Protein AF-A0AAJ2JZL4-F1 (afdb_monomer)

Sequence (204 aa):
MSIEAFQRLVSNATSVFVGTNIDQAALNAANGTGTNADKVARTLAPVAWPLLEKYDNDNSLQAYSPFGGVPNPEYVWKLPVSEGQTSAFAAASTPFLIPAGASVSFNLFLNAFADNAMEARIELFEDTGGAGTGPFAKSAVQPAGLDDFFLIAGDPNMPALGLLETQPYNWQDISTPTSPVRVGEFNGGNVNQPYGLVINSFVG

Solvent-accessible surface area (backbone atoms only — not comparable to full-atom values): 12638 Å² total; per-residue (Å²): 135,85,84,74,90,84,83,84,86,60,50,36,52,81,62,22,11,42,26,98,39,62,69,50,1,40,50,18,21,60,57,78,40,86,48,55,24,37,73,48,83,78,57,64,69,97,57,67,63,89,60,71,34,60,50,92,81,50,60,40,81,43,92,91,32,72,55,20,78,58,75,65,50,46,53,64,44,68,80,81,84,60,90,93,56,68,54,13,36,9,34,44,51,77,66,47,90,42,59,81,94,49,70,70,72,70,81,86,86,88,85,85,87,67,97,45,22,27,43,24,33,38,41,49,27,23,47,77,54,76,71,83,76,40,59,44,42,75,42,92,59,63,57,93,76,36,58,84,42,67,51,67,51,67,76,66,81,50,83,90,75,56,86,88,74,67,85,78,56,92,75,44,57,51,78,82,69,93,63,78,94,66,88,64,87,59,68,72,87,61,66,82,45,55,29,34,49,30,48,35,42,35,42,78

Nearest PDB structures (foldseek):
  5oyi-assembly1_2  TM=2.828E-01  e=2.786E+00  Foot-and-mouth disease virus (strain A10-61)
  3hu6-assembly1_A  TM=2.955E-01  e=2.633E+00  Homo sapiens
  3p5c-assembly1_A  TM=2.455E-01  e=4.138E+00  Homo sapiens

Organism: NCBI:txid3077233

Foldseek 3Di:
DADADADDDAADQQFKAWDPDQQRSQLCQLQVHHGGWDFDDQDCPPHRFAFAAAPPPLLDCDRQNVCNVPGGHTDTHHPPDDPPDKIKMKGKGQWDKDAFPGFDWDFDDDDDDDLFKKWKFKFWWFAPPPPSNHPIDTDPFTFPRGPVDIPIDDHGDPPVPDDDDDPPRPNHHDDPGSDHPDTDGGDNPTDGIIIIMMMMMMGD

Structure (mmCIF, N/CA/C/O backbone):
data_AF-A0AAJ2JZL4-F1
#
_entry.id   AF-A0AAJ2JZL4-F1
#
loop_
_atom_site.group_PDB
_atom_site.id
_atom_site.type_symbol
_atom_site.label_atom_id
_atom_site.label_alt_id
_atom_site.label_comp_id
_atom_site.label_asym_id
_atom_site.label_entity_id
_atom_site.label_seq_id
_atom_site.pdbx_PDB_ins_code
_atom_site.Cartn_x
_atom_site.Cartn_y
_atom_site.Cartn_z
_atom_site.occupancy
_atom_site.B_iso_or_equiv
_atom_site.auth_seq_id
_atom_site.auth_comp_id
_atom_site.auth_asym_id
_atom_site.auth_atom_id
_atom_site.pdbx_PDB_model_num
ATOM 1 N N . MET A 1 1 ? -25.214 -9.882 5.278 1.00 55.59 1 MET A N 1
ATOM 2 C CA . MET A 1 1 ? -23.963 -9.121 5.443 1.00 55.59 1 MET A CA 1
ATOM 3 C C . MET A 1 1 ? -23.653 -8.506 4.087 1.00 55.59 1 MET A C 1
ATOM 5 O O . MET A 1 1 ? -23.490 -9.266 3.141 1.00 55.59 1 MET A 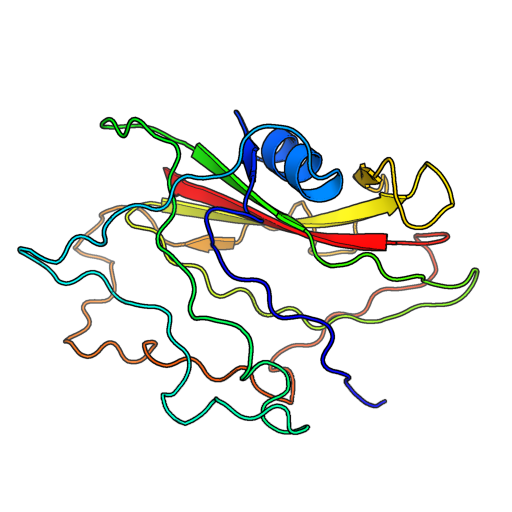O 1
ATOM 9 N N . SER A 1 2 ? -23.740 -7.181 3.949 1.00 62.94 2 SER A N 1
ATOM 10 C CA . SER A 1 2 ? -23.343 -6.476 2.723 1.00 62.94 2 SER A CA 1
ATOM 11 C C . SER A 1 2 ? -21.836 -6.247 2.754 1.00 62.94 2 SER A C 1
ATOM 13 O O . SER A 1 2 ? -21.282 -5.941 3.806 1.00 62.94 2 SER A O 1
ATOM 15 N N . ILE A 1 3 ? -21.175 -6.442 1.617 1.00 68.88 3 ILE A N 1
ATOM 16 C CA . ILE A 1 3 ? -19.770 -6.081 1.440 1.00 68.88 3 ILE A CA 1
ATOM 17 C C . ILE A 1 3 ? -19.761 -4.701 0.812 1.00 68.88 3 ILE A C 1
ATOM 19 O O . ILE A 1 3 ? -20.378 -4.493 -0.231 1.00 68.88 3 ILE A O 1
ATOM 23 N N . GLU A 1 4 ? -19.087 -3.769 1.468 1.00 78.31 4 GLU A N 1
ATOM 24 C CA . GLU A 1 4 ? -18.983 -2.391 1.014 1.00 78.31 4 GLU A CA 1
ATOM 25 C C . GLU A 1 4 ? -17.565 -2.128 0.523 1.00 78.31 4 GLU A C 1
ATOM 27 O O . GLU A 1 4 ? -16.579 -2.531 1.144 1.00 78.31 4 GLU A O 1
ATOM 32 N N . ALA A 1 5 ? -17.469 -1.479 -0.633 1.00 81.50 5 ALA A N 1
ATOM 33 C CA . ALA A 1 5 ? -16.194 -1.070 -1.186 1.00 81.50 5 ALA A CA 1
ATOM 34 C C . ALA A 1 5 ? -15.599 0.031 -0.301 1.00 81.50 5 ALA A C 1
ATOM 36 O O . ALA A 1 5 ? -16.213 1.079 -0.120 1.00 81.50 5 ALA A O 1
ATOM 37 N N . PHE A 1 6 ? -14.412 -0.219 0.250 1.00 85.06 6 PHE A N 1
ATOM 38 C CA . PHE A 1 6 ? -13.752 0.720 1.154 1.00 85.06 6 PHE A CA 1
ATOM 39 C C . PHE A 1 6 ? -12.775 1.634 0.411 1.00 85.06 6 PHE A C 1
ATOM 41 O O . PHE A 1 6 ? -12.980 2.841 0.328 1.00 85.06 6 PHE A O 1
ATOM 48 N N . GLN A 1 7 ? -11.719 1.059 -0.165 1.00 88.81 7 GLN A N 1
ATOM 49 C CA . GLN A 1 7 ? -10.682 1.821 -0.851 1.00 88.81 7 GLN A CA 1
ATOM 50 C C . GLN A 1 7 ? -9.921 0.944 -1.849 1.00 88.81 7 GLN A C 1
ATOM 52 O O . GLN A 1 7 ? -9.722 -0.248 -1.615 1.00 88.81 7 GLN A O 1
ATOM 57 N N . ARG A 1 8 ? -9.436 1.562 -2.930 1.00 86.31 8 ARG A N 1
ATOM 58 C CA . ARG A 1 8 ? -8.394 1.011 -3.801 1.00 86.31 8 ARG A CA 1
ATOM 59 C C . ARG A 1 8 ? -7.121 1.829 -3.622 1.00 86.31 8 ARG A C 1
ATOM 61 O O . ARG A 1 8 ? -7.111 3.025 -3.901 1.00 86.31 8 ARG A O 1
ATOM 68 N N . LEU A 1 9 ? -6.063 1.167 -3.169 1.00 89.50 9 LEU A N 1
ATOM 69 C CA . LEU A 1 9 ? -4.714 1.724 -3.110 1.00 89.50 9 LEU A CA 1
ATOM 70 C C . LEU A 1 9 ? -3.963 1.359 -4.391 1.00 89.50 9 LEU A C 1
ATOM 72 O O . LEU A 1 9 ? -4.120 0.255 -4.912 1.00 89.50 9 LEU A O 1
ATOM 76 N N . VAL A 1 10 ? -3.160 2.290 -4.900 1.00 89.69 10 VAL A N 1
ATOM 77 C CA . VAL A 1 10 ? -2.313 2.081 -6.081 1.00 89.69 10 VAL A CA 1
ATOM 78 C C . VAL A 1 10 ? -0.926 2.645 -5.826 1.00 89.69 10 VAL A C 1
ATOM 80 O O . VAL A 1 10 ? -0.787 3.649 -5.123 1.00 89.69 10 VAL A O 1
ATOM 83 N N . SER A 1 11 ? 0.099 2.023 -6.406 1.00 89.94 11 SER A N 1
ATOM 84 C CA . SER A 1 11 ? 1.454 2.563 -6.351 1.00 89.94 11 SER A CA 1
ATOM 85 C C . SER A 1 11 ? 1.522 3.902 -7.082 1.00 89.94 11 SER A C 1
ATOM 87 O O . SER A 1 11 ? 0.993 4.038 -8.183 1.00 89.94 11 SER A O 1
ATOM 89 N N . ASN A 1 12 ? 2.126 4.909 -6.454 1.00 93.69 12 ASN A N 1
ATOM 90 C CA . ASN A 1 12 ? 2.339 6.232 -7.038 1.00 93.69 12 ASN A CA 1
ATOM 91 C C . ASN A 1 12 ? 3.361 7.033 -6.220 1.00 93.69 12 ASN A C 1
ATOM 93 O O . ASN A 1 12 ? 3.635 6.705 -5.064 1.00 93.69 12 ASN A O 1
ATOM 97 N N . ALA A 1 13 ? 3.867 8.120 -6.798 1.00 94.94 13 ALA A N 1
ATOM 98 C CA . ALA A 1 13 ? 4.895 8.957 -6.174 1.00 94.94 13 ALA A CA 1
ATOM 99 C C . ALA A 1 13 ? 4.408 9.883 -5.033 1.00 94.94 13 ALA A C 1
ATOM 101 O O . ALA A 1 13 ? 5.172 10.704 -4.534 1.00 94.94 13 ALA A O 1
ATOM 102 N N . THR A 1 14 ? 3.136 9.805 -4.627 1.00 93.62 14 THR A N 1
ATOM 103 C CA . THR A 1 14 ? 2.532 10.721 -3.635 1.00 93.62 14 THR A CA 1
ATOM 104 C C . THR A 1 14 ? 2.031 10.034 -2.369 1.00 93.62 14 THR A C 1
ATOM 106 O O . THR A 1 14 ? 1.993 10.657 -1.312 1.00 93.62 14 THR A O 1
ATOM 109 N N . SER A 1 15 ? 1.646 8.760 -2.452 1.00 93.00 15 SER A N 1
ATOM 110 C CA . SER A 1 15 ? 1.076 8.008 -1.329 1.00 93.00 15 SER A CA 1
ATOM 111 C C . SER A 1 15 ? 1.833 6.723 -1.005 1.00 93.00 15 SER A C 1
ATOM 113 O O . SER A 1 15 ? 1.472 6.041 -0.049 1.00 93.00 15 SER A O 1
ATOM 115 N N . VAL A 1 16 ? 2.853 6.372 -1.795 1.00 95.12 16 VAL A N 1
ATOM 116 C CA . VAL A 1 16 ? 3.790 5.297 -1.453 1.00 95.12 16 VAL A CA 1
ATOM 117 C C . VAL A 1 16 ? 4.999 5.911 -0.778 1.00 95.12 16 VAL A C 1
ATOM 119 O O . VAL A 1 16 ? 5.589 6.858 -1.301 1.00 95.12 16 VAL A O 1
ATOM 122 N N . PHE A 1 17 ? 5.367 5.358 0.368 1.00 96.75 17 PHE A N 1
ATOM 123 C CA . PHE A 1 17 ? 6.509 5.787 1.160 1.00 96.75 17 PHE A CA 1
ATOM 124 C C . PHE A 1 17 ? 7.616 4.746 1.105 1.00 96.75 17 PHE A C 1
ATOM 126 O O . PHE A 1 17 ? 7.348 3.544 1.093 1.00 96.75 17 PHE A O 1
ATOM 133 N N . VAL A 1 18 ? 8.862 5.221 1.081 1.00 94.88 18 VAL A N 1
ATOM 134 C CA . VAL A 1 18 ? 10.046 4.361 1.115 1.00 94.88 18 VAL A CA 1
ATOM 135 C C . VAL A 1 18 ? 10.578 4.213 2.537 1.00 94.88 18 VAL A C 1
ATOM 137 O O . VAL A 1 18 ? 10.473 5.125 3.362 1.00 94.88 18 VAL A O 1
ATOM 140 N N . GLY A 1 19 ? 11.199 3.071 2.815 1.00 92.44 19 GLY A N 1
ATOM 141 C CA . GLY A 1 19 ? 11.891 2.784 4.069 1.00 92.44 19 GLY A CA 1
ATOM 142 C C . GLY A 1 19 ? 13.247 2.123 3.840 1.00 92.44 19 GLY A C 1
ATOM 143 O O . GLY A 1 19 ? 13.554 1.637 2.753 1.00 92.44 19 GLY A O 1
ATOM 144 N N . THR A 1 20 ? 14.084 2.109 4.877 1.00 90.38 20 THR A N 1
ATOM 145 C CA . THR A 1 20 ? 15.309 1.286 4.905 1.00 90.38 20 THR A CA 1
ATOM 146 C C . THR A 1 20 ? 14.998 -0.198 5.097 1.00 90.38 20 THR A C 1
ATOM 148 O O . THR A 1 20 ? 15.821 -1.045 4.771 1.00 90.38 20 THR A O 1
ATOM 151 N N . ASN A 1 21 ? 13.817 -0.501 5.631 1.00 90.00 21 ASN A N 1
ATOM 152 C CA . ASN A 1 21 ? 13.240 -1.826 5.776 1.00 90.00 21 ASN A CA 1
ATOM 153 C C . ASN A 1 21 ? 11.705 -1.712 5.742 1.00 90.00 21 ASN A C 1
ATOM 155 O O . ASN A 1 21 ? 11.151 -0.606 5.691 1.00 90.00 21 ASN A O 1
ATOM 159 N N . ILE A 1 22 ? 11.037 -2.862 5.768 1.00 86.50 22 ILE A N 1
ATOM 160 C CA . ILE A 1 22 ? 9.580 -2.961 5.683 1.00 86.50 22 ILE A CA 1
ATOM 161 C C . ILE A 1 22 ? 8.866 -2.269 6.852 1.00 86.50 22 ILE A C 1
ATOM 163 O O . ILE A 1 22 ? 7.892 -1.558 6.625 1.00 86.50 22 ILE A O 1
ATOM 167 N N . ASP A 1 23 ? 9.404 -2.362 8.074 1.00 91.81 23 ASP A N 1
ATOM 168 C CA . ASP A 1 23 ? 8.817 -1.727 9.262 1.00 91.81 23 ASP A CA 1
ATOM 169 C C . ASP A 1 23 ? 8.848 -0.195 9.163 1.00 91.81 23 ASP A C 1
ATOM 171 O O . ASP A 1 23 ? 7.871 0.486 9.476 1.00 91.81 23 ASP A O 1
ATOM 175 N N . GLN A 1 24 ? 9.966 0.364 8.693 1.00 94.44 24 GLN A N 1
ATOM 176 C CA . GLN A 1 24 ? 10.118 1.805 8.530 1.00 94.44 24 GLN A CA 1
ATOM 177 C C . GLN A 1 24 ? 9.236 2.330 7.398 1.00 94.44 24 GLN A C 1
ATOM 179 O O . GLN A 1 24 ? 8.645 3.397 7.547 1.00 94.44 24 GLN A O 1
ATOM 184 N N . ALA A 1 25 ? 9.134 1.601 6.281 1.00 94.88 25 ALA A N 1
ATOM 185 C CA . ALA A 1 25 ? 8.230 1.968 5.195 1.00 94.88 25 ALA A CA 1
ATOM 186 C C . ALA A 1 25 ? 6.775 1.988 5.694 1.00 94.88 25 ALA A C 1
ATOM 188 O O . ALA A 1 25 ? 6.072 2.974 5.478 1.00 94.88 25 ALA A O 1
ATOM 189 N N . ALA A 1 26 ? 6.359 0.958 6.437 1.00 94.62 26 ALA A N 1
ATOM 190 C CA . ALA A 1 26 ? 5.024 0.851 7.017 1.00 94.62 26 ALA A CA 1
ATOM 191 C C . ALA A 1 26 ? 4.702 2.015 7.971 1.00 94.62 26 ALA A C 1
ATOM 193 O O . ALA A 1 26 ? 3.660 2.655 7.838 1.00 94.62 26 ALA A O 1
ATOM 194 N N . LEU A 1 27 ? 5.618 2.343 8.891 1.00 95.44 27 LEU A N 1
ATOM 195 C CA . LEU A 1 27 ? 5.469 3.477 9.813 1.00 95.44 27 LEU A CA 1
ATOM 196 C C . LEU A 1 27 ? 5.402 4.825 9.087 1.00 95.44 27 LEU A C 1
ATOM 198 O O . LEU A 1 27 ? 4.583 5.672 9.457 1.00 95.44 27 LEU A O 1
ATOM 202 N N . ASN A 1 28 ? 6.240 5.006 8.061 1.00 96.12 28 ASN A N 1
ATOM 203 C CA . ASN A 1 28 ? 6.235 6.186 7.199 1.00 96.12 28 ASN A CA 1
ATOM 204 C C . ASN A 1 28 ? 4.875 6.343 6.509 1.00 96.12 28 ASN A C 1
ATOM 206 O O . ASN A 1 28 ? 4.264 7.407 6.584 1.00 96.12 28 ASN A O 1
ATOM 210 N N . ALA A 1 29 ? 4.357 5.266 5.914 1.00 96.19 29 ALA A N 1
ATOM 211 C CA . ALA A 1 29 ? 3.059 5.271 5.251 1.00 96.19 29 ALA A CA 1
ATOM 212 C C . ALA A 1 29 ? 1.900 5.532 6.216 1.00 96.19 29 ALA A C 1
ATOM 214 O O . ALA A 1 29 ? 1.050 6.370 5.925 1.00 96.19 29 ALA A O 1
ATOM 215 N N . ALA A 1 30 ? 1.882 4.867 7.375 1.00 95.31 30 ALA A N 1
ATOM 216 C CA . ALA A 1 30 ? 0.826 5.026 8.371 1.00 95.31 30 ALA A CA 1
ATOM 217 C C . ALA A 1 30 ? 0.726 6.467 8.893 1.00 95.31 30 ALA A C 1
ATOM 219 O O . ALA A 1 30 ? -0.367 6.947 9.172 1.00 95.31 30 ALA A O 1
ATOM 220 N N . ASN A 1 31 ? 1.855 7.171 9.002 1.00 94.50 31 ASN A N 1
ATOM 221 C CA . ASN A 1 31 ? 1.907 8.523 9.563 1.00 94.50 31 ASN A CA 1
ATOM 222 C C . ASN A 1 31 ? 2.062 9.633 8.515 1.00 94.50 31 ASN A C 1
ATOM 224 O O . ASN A 1 31 ? 2.119 10.806 8.882 1.00 94.50 31 ASN A O 1
ATOM 228 N N . GLY A 1 32 ? 2.160 9.290 7.229 1.00 94.06 32 GLY A N 1
ATOM 229 C CA . GLY A 1 32 ? 2.452 10.255 6.170 1.00 94.06 32 GLY A CA 1
ATOM 230 C C . GLY A 1 32 ? 3.799 10.964 6.358 1.00 94.06 32 GLY A C 1
ATOM 231 O O . GLY A 1 32 ? 3.916 12.156 6.077 1.00 94.06 32 GLY A O 1
ATOM 232 N N . THR A 1 33 ? 4.801 10.261 6.887 1.00 94.25 33 THR A N 1
ATOM 233 C CA . THR A 1 33 ? 6.132 10.802 7.192 1.00 94.25 33 THR A CA 1
ATOM 234 C C . THR A 1 33 ? 7.207 10.178 6.307 1.00 94.25 33 THR A C 1
ATOM 236 O O . THR A 1 33 ? 7.015 9.133 5.699 1.00 94.25 33 THR A O 1
ATOM 239 N N . GLY A 1 34 ? 8.376 10.814 6.232 1.00 92.56 34 GLY A N 1
ATOM 240 C CA . GLY A 1 34 ? 9.494 10.315 5.431 1.00 92.56 34 GLY A CA 1
ATOM 241 C C . GLY A 1 34 ? 9.420 10.739 3.965 1.00 92.56 34 GLY A C 1
ATOM 242 O O . GLY A 1 34 ? 8.875 11.791 3.634 1.00 92.56 34 GLY A O 1
ATOM 243 N N . THR A 1 35 ? 10.049 9.950 3.096 1.00 95.31 35 THR A N 1
ATOM 244 C CA . THR A 1 35 ? 10.171 10.246 1.663 1.00 95.31 35 THR A CA 1
ATOM 245 C C . THR A 1 35 ? 9.225 9.354 0.872 1.00 95.31 35 THR A C 1
ATOM 247 O O . THR A 1 35 ? 9.085 8.165 1.168 1.00 95.31 35 THR A O 1
ATOM 250 N N . ASN A 1 36 ? 8.580 9.927 -0.138 1.00 97.00 36 ASN A N 1
ATOM 251 C CA . ASN A 1 36 ? 7.787 9.159 -1.082 1.00 97.00 36 ASN A CA 1
ATOM 252 C C . ASN A 1 36 ? 8.670 8.394 -2.071 1.00 97.00 36 ASN A C 1
ATOM 254 O O . ASN A 1 36 ? 9.841 8.718 -2.261 1.00 97.00 36 ASN A O 1
ATOM 258 N N . ALA A 1 37 ? 8.103 7.371 -2.699 1.00 94.94 37 ALA A N 1
ATOM 259 C CA . ALA A 1 37 ? 8.744 6.734 -3.836 1.00 94.94 37 ALA A CA 1
ATOM 260 C C . ALA A 1 37 ? 8.780 7.682 -5.046 1.00 94.94 37 ALA A C 1
ATOM 262 O O . ALA A 1 37 ? 7.934 8.561 -5.198 1.00 94.94 37 ALA A O 1
ATOM 263 N N . ASP A 1 38 ? 9.738 7.465 -5.934 1.00 94.19 38 ASP A N 1
ATOM 264 C CA . ASP A 1 38 ? 9.851 8.173 -7.196 1.00 94.19 38 ASP A CA 1
ATOM 265 C C . ASP A 1 38 ? 9.133 7.399 -8.297 1.00 94.19 38 ASP A C 1
ATOM 267 O O . ASP A 1 38 ? 9.245 6.175 -8.397 1.00 94.19 38 ASP A O 1
ATOM 271 N N . LYS A 1 39 ? 8.447 8.117 -9.186 1.00 92.12 39 LYS A N 1
ATOM 272 C CA . LYS A 1 39 ? 7.933 7.526 -10.421 1.00 92.12 39 LYS A CA 1
ATOM 273 C C . LYS A 1 39 ? 9.098 7.179 -11.343 1.00 92.12 39 LYS A C 1
ATOM 275 O O . LYS A 1 39 ? 9.899 8.049 -11.685 1.00 92.12 39 LYS A O 1
ATOM 280 N N . VAL A 1 40 ? 9.142 5.938 -11.812 1.00 86.12 40 VAL A N 1
ATOM 281 C CA . VAL A 1 40 ? 10.146 5.469 -12.774 1.00 86.12 40 VAL A CA 1
ATOM 282 C C . VAL A 1 40 ? 9.509 5.080 -14.101 1.00 86.12 40 VAL A C 1
ATOM 284 O O . VAL A 1 40 ? 8.327 4.741 -14.188 1.00 86.12 40 VAL A O 1
ATOM 287 N N . ALA A 1 41 ? 10.296 5.171 -15.171 1.00 81.81 41 ALA A N 1
ATOM 288 C CA . ALA A 1 41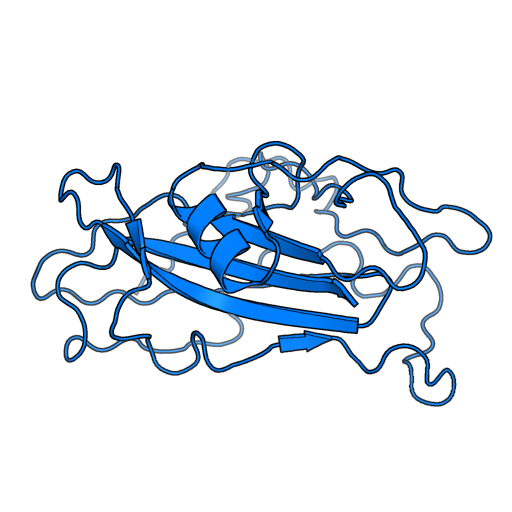 ? 9.857 4.726 -16.482 1.00 81.81 41 ALA A CA 1
ATOM 289 C C . ALA A 1 41 ? 9.805 3.195 -16.521 1.00 81.81 41 ALA A C 1
ATOM 291 O O . ALA A 1 41 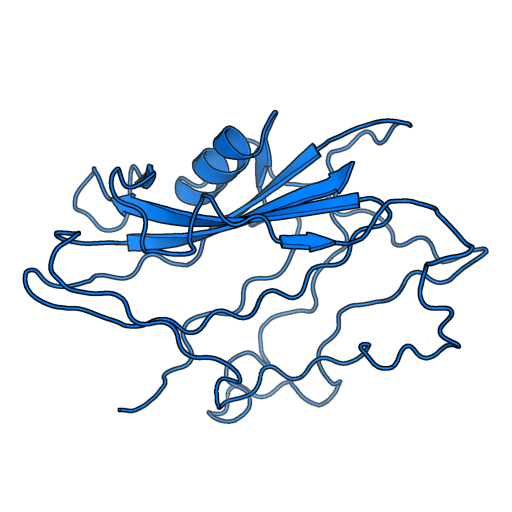? 10.740 2.517 -16.100 1.00 81.81 41 ALA A O 1
ATOM 292 N N . ARG A 1 42 ? 8.724 2.658 -17.086 1.00 74.94 42 ARG A N 1
ATOM 293 C CA . ARG A 1 42 ? 8.625 1.238 -17.420 1.00 74.94 42 ARG A CA 1
ATOM 294 C C . ARG A 1 42 ? 9.662 0.888 -18.486 1.00 74.94 42 ARG A C 1
ATOM 296 O O . ARG A 1 42 ? 9.766 1.576 -19.503 1.00 74.94 42 ARG A O 1
ATOM 303 N N . THR A 1 43 ? 10.355 -0.228 -18.304 1.00 67.12 43 THR A N 1
ATOM 304 C CA . THR A 1 43 ? 11.235 -0.783 -19.335 1.00 67.12 43 THR A CA 1
ATOM 305 C C . THR A 1 43 ? 10.391 -1.389 -20.460 1.00 67.12 43 THR A C 1
ATOM 307 O O . THR A 1 43 ? 9.595 -2.302 -20.236 1.00 67.12 43 THR A O 1
ATOM 310 N N . LEU A 1 44 ? 10.539 -0.856 -21.676 1.00 64.62 44 LEU A N 1
ATOM 311 C CA . LEU A 1 44 ? 9.781 -1.285 -22.862 1.00 64.62 44 LEU A CA 1
ATOM 312 C C . LEU A 1 44 ? 10.598 -2.155 -23.834 1.00 64.62 44 LEU A C 1
ATOM 314 O O . LEU A 1 44 ? 10.025 -2.724 -24.759 1.00 64.62 44 LEU A O 1
ATOM 318 N N . ALA A 1 45 ? 11.918 -2.263 -23.647 1.00 51.25 45 ALA A N 1
ATOM 319 C CA . ALA A 1 45 ? 12.813 -3.010 -24.528 1.00 51.25 45 ALA A CA 1
ATOM 320 C C . ALA A 1 45 ? 13.911 -3.739 -23.728 1.00 51.25 45 ALA A C 1
ATOM 322 O O . ALA A 1 45 ? 14.410 -3.173 -22.756 1.00 51.25 45 ALA A O 1
ATOM 323 N N . PRO A 1 46 ? 14.322 -4.960 -24.127 1.00 56.53 46 PRO A N 1
ATOM 324 C CA . PRO A 1 46 ? 13.801 -5.755 -25.249 1.00 56.53 46 PRO A CA 1
ATOM 325 C C . PRO A 1 46 ? 12.469 -6.465 -24.943 1.00 56.53 46 PRO A C 1
ATOM 327 O O . PRO A 1 46 ? 11.844 -6.991 -25.858 1.00 56.53 46 PRO A O 1
ATOM 330 N N . VAL A 1 47 ? 12.027 -6.469 -23.680 1.00 57.50 47 VAL A N 1
ATOM 331 C CA . VAL A 1 47 ? 10.756 -7.059 -23.242 1.00 57.50 47 VAL A CA 1
ATOM 332 C C . VAL A 1 47 ? 9.881 -5.961 -22.652 1.00 57.50 47 VAL A C 1
ATOM 334 O O . VAL A 1 47 ? 10.317 -5.207 -21.782 1.00 57.50 47 VAL A O 1
ATOM 337 N N . ALA A 1 48 ? 8.642 -5.872 -23.131 1.00 62.31 48 ALA A N 1
ATOM 338 C CA . ALA A 1 48 ? 7.633 -5.011 -22.539 1.00 62.31 48 ALA A CA 1
ATOM 339 C C . ALA A 1 48 ? 7.171 -5.631 -21.214 1.00 62.31 48 ALA A C 1
ATOM 341 O O . ALA A 1 48 ? 6.399 -6.588 -21.210 1.00 62.31 48 ALA A O 1
ATOM 342 N N . TRP A 1 49 ? 7.650 -5.086 -20.095 1.00 61.41 49 TRP A N 1
ATOM 343 C CA . TRP A 1 49 ? 7.281 -5.562 -18.760 1.00 61.41 49 TRP A CA 1
ATOM 344 C C . TRP A 1 49 ? 5.767 -5.484 -18.551 1.00 61.41 49 TRP A C 1
ATOM 346 O O . TRP A 1 49 ? 5.189 -4.483 -18.946 1.00 61.41 49 TRP A O 1
ATOM 356 N N . PRO A 1 50 ? 5.092 -6.476 -17.971 1.00 61.03 50 PRO A N 1
ATOM 357 C CA . PRO A 1 50 ? 3.641 -6.443 -17.808 1.00 61.03 50 PRO A CA 1
ATOM 358 C C . PRO A 1 50 ? 3.122 -5.205 -17.064 1.00 61.03 50 PRO A C 1
ATOM 360 O O . PRO A 1 50 ? 3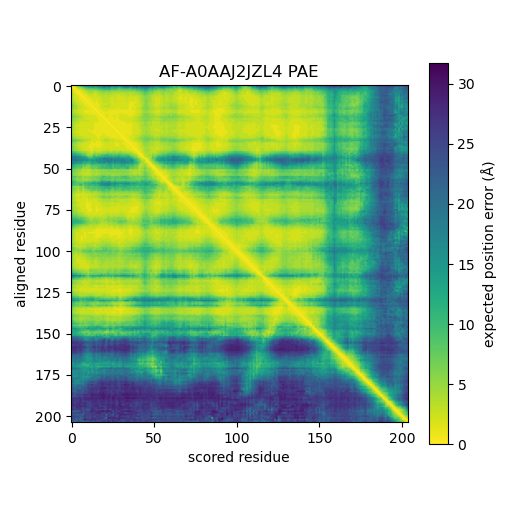.829 -4.644 -16.226 1.00 61.03 50 PRO A O 1
ATOM 363 N N . LEU A 1 51 ? 1.877 -4.815 -17.349 1.00 67.56 51 LEU A N 1
ATOM 364 C CA . LEU A 1 51 ? 1.199 -3.655 -16.766 1.00 67.56 51 LEU A CA 1
ATOM 365 C C . LEU A 1 51 ? -0.003 -4.123 -15.945 1.00 67.56 51 LEU A C 1
ATOM 367 O O . LEU A 1 51 ? -0.806 -4.920 -16.423 1.00 67.56 51 LEU A O 1
ATOM 371 N N . LEU A 1 52 ? -0.127 -3.609 -14.722 1.00 71.56 52 LEU A N 1
ATOM 372 C CA . LEU A 1 52 ? -1.350 -3.736 -13.939 1.00 71.56 52 LEU A CA 1
ATOM 373 C C . LEU A 1 52 ? -2.251 -2.556 -14.293 1.00 71.56 52 LEU A C 1
ATOM 375 O O . LEU A 1 52 ? -1.987 -1.427 -13.887 1.00 71.56 52 LEU A O 1
ATOM 379 N N . GLU A 1 53 ? -3.306 -2.808 -15.054 1.00 72.94 53 GLU A N 1
ATOM 380 C CA . GLU A 1 53 ? -4.270 -1.784 -15.437 1.00 72.94 53 GLU A CA 1
ATOM 381 C C . GLU A 1 53 ? -5.707 -2.235 -15.192 1.00 72.94 53 GLU A C 1
ATOM 383 O O . GLU A 1 53 ? -6.014 -3.426 -15.102 1.00 72.94 53 GLU A O 1
ATOM 388 N N . LYS A 1 54 ? -6.579 -1.250 -14.986 1.00 70.56 54 LYS A N 1
ATOM 389 C CA . LYS A 1 54 ? -8.024 -1.452 -15.016 1.00 70.56 54 LYS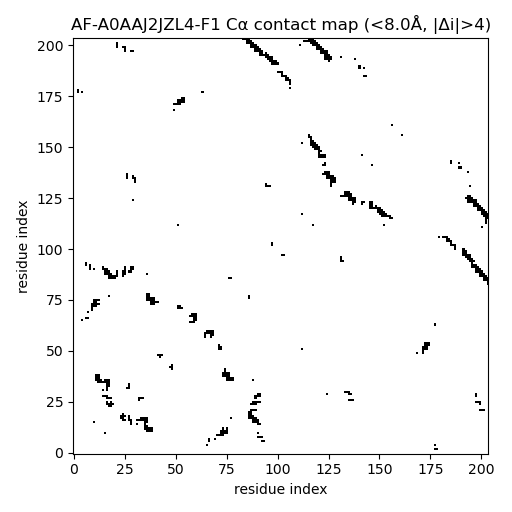 A CA 1
ATOM 390 C C . LYS A 1 54 ? -8.485 -1.528 -16.470 1.00 70.56 54 LYS A C 1
ATOM 392 O O . LYS A 1 54 ? -7.855 -0.931 -17.338 1.00 70.56 54 LYS A O 1
ATOM 397 N N . TYR A 1 55 ? -9.641 -2.141 -16.698 1.00 69.31 55 TYR A N 1
ATOM 398 C CA . TYR A 1 55 ? -10.300 -2.082 -18.000 1.00 69.31 55 TYR A CA 1
ATOM 399 C C . TYR A 1 55 ? -10.510 -0.630 -18.456 1.00 69.31 55 TYR A C 1
ATOM 401 O O . TYR A 1 55 ? -10.925 0.220 -17.668 1.00 69.31 55 TYR A O 1
ATOM 409 N N . ASP A 1 56 ? -10.319 -0.357 -19.747 1.00 72.69 56 ASP A N 1
ATOM 410 C CA . ASP A 1 56 ? -10.495 0.983 -20.333 1.00 72.69 56 ASP A CA 1
ATOM 411 C C . ASP A 1 56 ? -11.878 1.602 -20.058 1.00 72.69 56 ASP A C 1
ATOM 413 O O . ASP A 1 56 ? -12.036 2.823 -19.964 1.00 72.69 56 ASP A O 1
ATOM 417 N N . ASN A 1 57 ? -12.901 0.756 -19.913 1.00 68.81 57 ASN A N 1
ATOM 418 C CA . ASN A 1 57 ? -14.274 1.159 -19.617 1.00 68.81 57 ASN A CA 1
ATOM 419 C C . ASN A 1 57 ? -14.601 1.209 -18.110 1.00 68.81 57 ASN A C 1
ATOM 421 O O . ASN A 1 57 ? -15.715 1.590 -17.748 1.00 68.81 57 ASN A O 1
ATOM 425 N N . ASP A 1 58 ? -13.652 0.884 -17.229 1.00 70.12 58 ASP A N 1
ATOM 426 C CA . ASP A 1 58 ? -13.775 1.012 -15.774 1.00 70.12 58 ASP A CA 1
ATOM 427 C C . ASP A 1 58 ? -13.492 2.461 -15.342 1.00 70.12 58 ASP A C 1
ATOM 429 O O . ASP A 1 58 ? -12.490 2.792 -14.707 1.00 70.12 58 ASP A O 1
ATOM 433 N N . ASN A 1 59 ? -14.359 3.374 -15.775 1.00 73.38 59 ASN A N 1
ATOM 434 C CA . ASN A 1 59 ? -14.261 4.816 -15.522 1.00 73.38 59 ASN A CA 1
ATOM 435 C C . ASN A 1 59 ? -15.476 5.380 -14.769 1.00 73.38 59 ASN A C 1
ATOM 437 O O . ASN A 1 59 ? -15.590 6.593 -14.590 1.0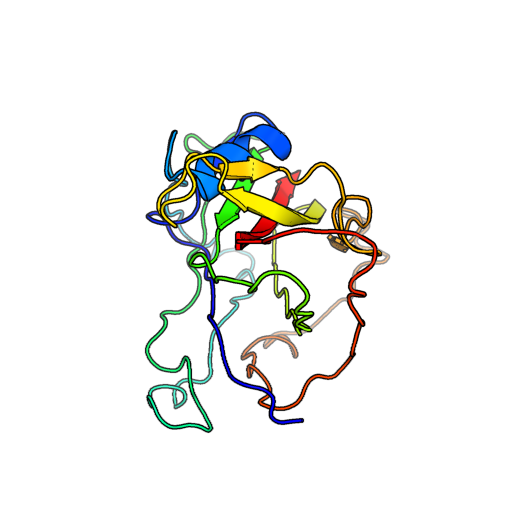0 73.38 59 ASN A O 1
ATOM 441 N N . SER A 1 60 ? -16.385 4.509 -14.328 1.00 70.88 60 SER A N 1
ATOM 442 C CA . SER A 1 60 ? -17.588 4.915 -13.612 1.00 70.88 60 SER A CA 1
ATOM 443 C C . SER A 1 60 ? -17.300 5.125 -12.121 1.00 70.88 60 SER A C 1
ATOM 445 O O . SER A 1 60 ? -16.323 4.617 -11.585 1.00 70.88 60 SER A O 1
ATOM 447 N N . LEU A 1 61 ? -18.168 5.869 -11.438 1.00 67.38 61 LEU A N 1
ATOM 448 C CA . LEU A 1 61 ? -18.219 5.925 -9.969 1.00 67.38 61 LEU A CA 1
ATOM 449 C C . LEU A 1 61 ? -19.468 5.200 -9.444 1.00 67.38 61 LEU A C 1
ATOM 451 O O . LEU A 1 61 ? -20.028 5.556 -8.411 1.00 67.38 61 LEU A O 1
ATOM 455 N N . GLN A 1 62 ? -19.977 4.244 -10.222 1.00 72.06 62 GLN A N 1
ATOM 456 C CA . GLN A 1 62 ? -21.185 3.495 -9.894 1.00 72.06 62 GLN A CA 1
ATOM 457 C C . GLN A 1 62 ? -20.854 2.334 -8.954 1.00 72.06 62 GLN A C 1
ATOM 459 O O . GLN A 1 62 ? -19.714 1.888 -8.875 1.00 72.06 62 GLN A O 1
ATOM 464 N N . ALA A 1 63 ? -21.864 1.781 -8.282 1.00 68.12 63 ALA A N 1
ATOM 465 C CA . ALA A 1 63 ? -21.673 0.705 -7.303 1.00 68.12 63 ALA A CA 1
ATOM 466 C C . ALA A 1 63 ? -20.984 -0.557 -7.869 1.00 68.12 63 ALA A C 1
ATOM 468 O O . ALA A 1 63 ? -20.349 -1.295 -7.122 1.00 68.12 63 ALA A O 1
ATOM 469 N N . TYR A 1 64 ? -21.087 -0.805 -9.180 1.00 71.19 64 TYR A N 1
ATOM 470 C CA . TYR A 1 64 ? -20.428 -1.927 -9.863 1.00 71.19 64 TYR A CA 1
ATOM 471 C C . TYR A 1 64 ? -18.977 -1.636 -10.291 1.00 71.19 64 TYR A C 1
ATOM 473 O O . TYR A 1 64 ? -18.289 -2.535 -10.759 1.00 71.19 64 TYR A O 1
ATOM 481 N N . SER A 1 65 ? -18.522 -0.390 -10.156 1.00 73.50 65 SER A N 1
ATOM 482 C CA . SER A 1 65 ? -17.172 0.087 -10.477 1.00 73.50 65 SER A CA 1
ATOM 483 C C . SER A 1 65 ? -16.805 1.181 -9.450 1.00 73.50 65 SER A C 1
ATOM 485 O O . SER A 1 65 ? -16.607 2.354 -9.763 1.00 73.50 65 SER A O 1
ATOM 487 N N . PRO A 1 66 ? -16.764 0.820 -8.150 1.00 78.75 66 PRO A N 1
ATOM 488 C CA . PRO A 1 66 ? -16.646 1.795 -7.062 1.00 78.75 66 PRO A CA 1
ATOM 489 C C . PRO A 1 66 ? -15.304 2.544 -7.070 1.00 78.75 66 PRO A C 1
ATOM 491 O O . PRO A 1 66 ? -15.167 3.583 -6.429 1.00 78.75 66 PRO A O 1
ATOM 494 N N . PHE A 1 67 ? -14.317 2.035 -7.813 1.00 83.88 67 PHE A N 1
ATOM 495 C CA . PHE A 1 67 ? -12.975 2.597 -7.917 1.00 83.88 67 PHE A CA 1
ATOM 496 C C . PHE A 1 67 ? -12.595 3.012 -9.343 1.00 83.88 67 PHE A C 1
ATOM 498 O O . PHE A 1 67 ? -11.408 3.201 -9.611 1.00 83.88 67 PHE A O 1
ATOM 505 N N . GLY A 1 68 ? -13.560 3.189 -10.255 1.00 79.50 68 GLY A N 1
ATOM 506 C CA . GLY A 1 68 ? -13.266 3.591 -11.635 1.00 79.50 68 GLY A CA 1
ATOM 507 C C . GLY A 1 68 ? -12.611 4.977 -11.742 1.00 79.50 68 GLY A C 1
ATOM 508 O O . GLY A 1 68 ? -11.895 5.256 -12.703 1.00 79.50 68 GLY A O 1
ATOM 509 N N . GLY A 1 69 ? -12.760 5.835 -10.727 1.00 82.44 69 GLY A N 1
ATOM 510 C CA . GLY A 1 69 ? -12.041 7.112 -10.623 1.00 82.44 69 GLY A CA 1
ATOM 511 C C . GLY A 1 69 ? -10.578 7.004 -10.170 1.00 82.44 69 GLY A C 1
ATOM 512 O O . GLY A 1 69 ? -9.840 7.979 -10.286 1.00 82.44 69 GLY A O 1
ATOM 513 N N . VAL A 1 70 ? -10.141 5.848 -9.659 1.00 86.44 70 VAL A N 1
ATOM 514 C CA . VAL A 1 70 ? -8.757 5.647 -9.207 1.00 86.44 70 VAL A CA 1
ATOM 515 C C . VAL A 1 70 ? -7.863 5.361 -10.425 1.00 86.44 70 VAL A C 1
ATOM 517 O O . VAL A 1 70 ? -8.208 4.489 -11.232 1.00 86.44 70 VAL A O 1
ATOM 520 N N . PRO A 1 71 ? -6.735 6.081 -10.597 1.00 87.94 71 PRO A N 1
ATOM 521 C CA . PRO A 1 71 ? -5.803 5.845 -11.698 1.00 87.94 71 PRO A CA 1
ATOM 522 C C . PRO A 1 71 ? -5.184 4.442 -11.688 1.00 87.94 71 PRO A C 1
ATOM 524 O O . PRO A 1 71 ? -5.214 3.733 -10.681 1.00 87.94 71 PRO A O 1
ATOM 527 N N . ASN A 1 72 ? -4.575 4.060 -12.812 1.00 85.62 72 ASN A N 1
ATOM 528 C CA . ASN A 1 72 ? -3.723 2.873 -12.862 1.00 85.62 72 ASN A CA 1
ATOM 529 C C . ASN A 1 72 ? -2.474 3.061 -11.982 1.00 85.62 72 ASN A C 1
ATOM 531 O O . ASN A 1 72 ? -1.994 4.191 -11.855 1.00 85.62 72 ASN A O 1
ATOM 535 N N . PRO A 1 73 ? -1.949 1.978 -11.381 1.00 86.50 73 PRO A N 1
ATOM 536 C CA . PRO A 1 73 ? -0.701 2.021 -10.630 1.00 86.50 73 PRO A CA 1
ATOM 537 C C . PRO A 1 73 ? 0.466 2.509 -11.493 1.00 86.50 73 PRO A C 1
ATOM 539 O O . PRO A 1 73 ? 0.601 2.164 -12.666 1.00 86.50 73 PRO A O 1
ATOM 542 N N . GLU A 1 74 ? 1.326 3.317 -10.885 1.00 88.44 74 GLU A N 1
ATOM 543 C CA . GLU A 1 74 ? 2.588 3.759 -11.463 1.00 88.44 74 GLU A CA 1
ATOM 544 C C . GLU A 1 74 ? 3.704 2.767 -11.123 1.00 88.44 74 GLU A C 1
ATOM 546 O O . GLU A 1 74 ? 3.695 2.140 -10.059 1.00 88.44 74 GLU A O 1
ATOM 551 N N . TYR A 1 75 ? 4.714 2.680 -11.989 1.00 83.50 75 TYR A N 1
ATOM 552 C CA . TYR A 1 75 ? 5.985 2.065 -11.616 1.00 83.50 75 TYR A CA 1
ATOM 553 C C . TYR A 1 75 ? 6.721 3.029 -10.700 1.00 83.50 75 TYR A C 1
ATOM 555 O O . TYR A 1 75 ? 6.937 4.193 -11.055 1.00 83.50 75 TYR A O 1
ATOM 563 N N . VAL A 1 76 ? 7.090 2.541 -9.522 1.00 88.62 76 VAL A N 1
ATOM 564 C CA . VAL A 1 76 ? 7.760 3.338 -8.501 1.00 88.62 76 VAL A CA 1
ATOM 565 C C . VAL A 1 76 ? 9.043 2.662 -8.047 1.00 88.62 76 VAL A C 1
ATOM 567 O O . VAL A 1 76 ? 9.125 1.437 -8.012 1.00 88.62 76 VAL A O 1
ATOM 5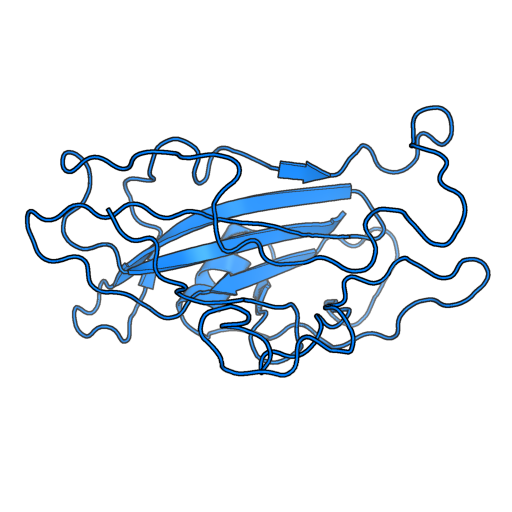70 N N . TRP A 1 77 ? 10.043 3.468 -7.704 1.00 87.69 77 TRP A N 1
ATOM 571 C CA . TRP A 1 77 ? 11.288 3.009 -7.093 1.00 87.69 77 TRP A CA 1
ATOM 572 C C . TRP A 1 77 ? 11.853 4.073 -6.150 1.00 87.69 77 TRP A C 1
ATOM 574 O O . TRP A 1 77 ? 11.323 5.175 -6.060 1.00 87.69 77 TRP A O 1
ATOM 584 N N . LYS A 1 78 ? 12.941 3.760 -5.446 1.00 88.12 78 LYS A N 1
ATOM 585 C CA . LYS A 1 78 ? 13.733 4.745 -4.705 1.00 88.12 78 LYS A CA 1
ATOM 586 C C . LYS A 1 78 ? 14.913 5.196 -5.565 1.00 88.12 78 LYS A C 1
ATOM 588 O O . LYS A 1 78 ? 15.850 4.424 -5.760 1.00 88.12 78 LYS A O 1
ATOM 593 N N . LEU A 1 79 ? 14.899 6.424 -6.082 1.00 87.19 79 LEU A N 1
ATOM 594 C CA . LEU A 1 79 ? 16.037 6.924 -6.854 1.00 87.19 79 LEU A CA 1
ATOM 595 C C . LEU A 1 79 ? 17.222 7.305 -5.942 1.00 87.19 79 LEU A C 1
ATOM 597 O O . LEU A 1 79 ? 17.026 7.761 -4.813 1.00 87.19 79 LEU A O 1
ATOM 601 N N . PRO A 1 80 ? 18.469 7.172 -6.432 1.00 87.88 80 PRO A N 1
ATOM 602 C CA . PRO A 1 80 ? 18.860 6.590 -7.720 1.00 87.88 80 PRO A CA 1
ATOM 603 C C . PRO A 1 80 ? 18.836 5.051 -7.715 1.00 87.88 80 PRO A C 1
ATOM 605 O O . PRO A 1 80 ? 19.168 4.420 -6.713 1.00 87.88 80 PRO A O 1
ATOM 608 N N . VAL A 1 81 ? 18.522 4.456 -8.871 1.00 75.25 81 VAL A N 1
ATOM 609 C CA . VAL A 1 81 ? 18.557 2.995 -9.067 1.00 75.25 81 VAL A CA 1
ATOM 610 C C . VAL A 1 81 ? 20.005 2.524 -9.243 1.00 75.25 81 VAL A C 1
ATOM 612 O O . VAL A 1 81 ? 20.771 3.136 -9.990 1.00 75.25 81 VAL A O 1
ATOM 615 N N . SER A 1 82 ? 20.372 1.420 -8.596 1.00 71.81 82 SER A N 1
ATOM 616 C CA . SER A 1 82 ? 21.616 0.685 -8.846 1.00 71.81 82 SER A CA 1
ATOM 617 C C . SER A 1 82 ? 21.396 -0.826 -8.759 1.00 71.81 82 SER A C 1
ATOM 619 O O . SER A 1 82 ? 20.413 -1.287 -8.186 1.00 71.81 82 SER A O 1
ATOM 621 N N . GLU A 1 83 ? 22.321 -1.603 -9.319 1.00 68.12 83 GLU A N 1
ATOM 622 C CA . GLU A 1 83 ? 22.259 -3.069 -9.284 1.00 68.12 83 GLU A CA 1
ATOM 623 C C . GLU A 1 83 ? 22.341 -3.608 -7.846 1.00 68.12 83 GLU A C 1
ATOM 625 O O . GLU A 1 83 ? 23.053 -3.050 -7.005 1.00 68.12 83 GLU A O 1
ATOM 630 N N . GLY A 1 84 ? 21.606 -4.691 -7.569 1.00 67.12 84 GLY A N 1
ATOM 631 C CA . GLY A 1 84 ? 21.579 -5.353 -6.258 1.00 67.12 84 GLY A CA 1
ATOM 632 C C . GLY A 1 84 ? 20.941 -4.528 -5.136 1.00 67.12 84 GLY A C 1
ATOM 633 O O . GLY A 1 84 ? 21.165 -4.822 -3.961 1.00 67.12 84 GLY A O 1
ATOM 634 N N . GLN A 1 85 ? 20.194 -3.473 -5.471 1.00 71.81 85 GLN A N 1
ATOM 635 C CA . GLN A 1 85 ? 19.460 -2.695 -4.483 1.00 71.81 85 GLN A CA 1
ATOM 636 C C . GLN A 1 85 ? 18.218 -3.433 -4.014 1.00 71.81 85 GLN A C 1
ATOM 638 O O . GLN A 1 85 ? 17.409 -3.880 -4.817 1.00 71.81 85 GLN A O 1
ATOM 643 N N . THR A 1 86 ? 18.020 -3.415 -2.704 1.00 75.06 86 THR A N 1
ATOM 644 C CA . THR A 1 86 ? 16.736 -3.720 -2.090 1.00 75.06 86 THR A CA 1
ATOM 645 C C . THR A 1 86 ? 16.079 -2.421 -1.641 1.00 75.06 86 THR A C 1
ATOM 647 O O . THR A 1 86 ? 16.745 -1.461 -1.233 1.00 75.06 86 THR A O 1
ATOM 650 N N . SER A 1 87 ? 14.758 -2.345 -1.751 1.00 83.44 87 SER A N 1
ATOM 651 C CA . SER A 1 87 ? 13.985 -1.213 -1.240 1.00 83.44 87 SER A CA 1
ATOM 652 C C . SER A 1 87 ? 12.648 -1.680 -0.689 1.00 83.44 87 SER A C 1
ATOM 654 O O . SER A 1 87 ? 12.048 -2.630 -1.192 1.00 83.44 87 SER A O 1
ATOM 656 N N . ALA A 1 88 ? 12.209 -1.006 0.371 1.00 90.06 88 ALA A N 1
ATOM 657 C CA . ALA A 1 88 ? 10.937 -1.267 1.021 1.00 90.06 88 ALA A CA 1
ATOM 658 C C . ALA A 1 88 ? 9.953 -0.144 0.707 1.00 90.06 88 ALA A C 1
ATOM 660 O O . ALA A 1 88 ? 10.296 1.039 0.821 1.00 90.06 88 ALA A O 1
ATOM 661 N N . PHE A 1 89 ? 8.733 -0.536 0.356 1.00 91.12 89 PHE A N 1
ATOM 662 C CA . PHE A 1 89 ? 7.651 0.358 -0.022 1.00 91.12 89 PHE A CA 1
ATOM 663 C C . PHE A 1 89 ? 6.409 0.036 0.796 1.00 91.12 89 PHE A C 1
ATOM 665 O O . PHE A 1 89 ? 6.112 -1.133 1.053 1.00 91.12 89 PHE A O 1
ATOM 672 N N . ALA A 1 90 ? 5.660 1.069 1.167 1.00 94.12 90 ALA A N 1
ATOM 673 C CA . ALA A 1 90 ? 4.380 0.894 1.831 1.00 94.12 90 ALA A CA 1
ATOM 674 C C . ALA A 1 90 ? 3.378 1.969 1.422 1.00 94.12 90 ALA A C 1
ATOM 676 O O . ALA A 1 90 ? 3.740 3.113 1.136 1.00 94.12 90 ALA A O 1
ATOM 677 N N . ALA A 1 91 ? 2.104 1.596 1.444 1.00 93.69 91 ALA A N 1
ATOM 678 C CA . ALA A 1 91 ? 0.978 2.514 1.360 1.00 93.69 91 ALA A CA 1
ATOM 679 C C . ALA A 1 91 ? -0.006 2.204 2.491 1.00 93.69 91 ALA A C 1
ATOM 681 O O . ALA A 1 91 ? -0.200 1.042 2.858 1.00 93.69 91 ALA A O 1
ATOM 682 N N . ALA A 1 92 ? -0.635 3.248 3.026 1.00 94.00 92 ALA A N 1
ATOM 683 C CA . ALA A 1 92 ? -1.629 3.132 4.083 1.00 94.00 92 ALA A CA 1
ATOM 684 C C . ALA A 1 92 ? -3.029 3.428 3.544 1.00 94.00 92 ALA A C 1
ATOM 686 O O . ALA A 1 92 ? -3.222 4.322 2.713 1.00 94.00 92 ALA A O 1
ATOM 687 N N . SER A 1 93 ? -4.015 2.673 4.027 1.00 92.31 93 SER A N 1
ATOM 688 C CA . SER A 1 93 ? -5.416 2.988 3.782 1.00 92.31 93 SER A CA 1
ATOM 689 C C . SER A 1 93 ? -5.830 4.274 4.497 1.00 92.31 93 SER A C 1
ATOM 691 O O . SER A 1 93 ? -5.196 4.709 5.458 1.00 92.31 93 SER A O 1
ATOM 693 N N . THR A 1 94 ? -6.965 4.849 4.103 1.00 89.81 94 THR A N 1
ATOM 694 C CA . THR A 1 94 ? -7.655 5.813 4.962 1.00 89.81 94 THR A CA 1
ATOM 695 C C . THR A 1 94 ? -7.966 5.155 6.313 1.00 89.81 94 THR A C 1
ATOM 697 O O . THR A 1 94 ? -8.358 3.979 6.327 1.00 89.81 94 THR A O 1
ATOM 700 N N . PRO A 1 95 ? -7.808 5.867 7.443 1.00 88.50 95 PRO A N 1
ATOM 701 C CA . PRO A 1 95 ? -8.211 5.355 8.747 1.00 88.50 95 PRO A CA 1
ATOM 702 C C . PRO A 1 95 ? -9.716 5.058 8.780 1.00 88.50 95 PRO A C 1
ATOM 704 O O . PRO A 1 95 ? -10.513 5.762 8.159 1.00 88.50 95 PRO A O 1
ATOM 707 N N . PHE A 1 96 ? -10.117 4.033 9.528 1.00 85.31 96 PHE A N 1
ATOM 708 C CA . PHE A 1 96 ? -11.519 3.683 9.777 1.00 85.31 96 PHE A CA 1
ATOM 709 C C . PHE A 1 96 ? -11.734 3.456 11.272 1.00 85.31 96 PHE A C 1
ATOM 711 O O . PHE A 1 96 ? -10.863 2.902 11.923 1.00 85.31 96 PHE A O 1
ATOM 718 N N . LEU A 1 97 ? -12.886 3.845 11.819 1.00 83.75 97 LEU A N 1
ATOM 719 C CA . LEU A 1 97 ? -13.194 3.635 13.237 1.00 83.75 97 LEU A CA 1
ATOM 720 C C . LEU A 1 97 ? -13.911 2.300 13.443 1.00 83.75 97 LEU A C 1
ATOM 722 O O . LEU A 1 97 ? -14.963 2.057 12.852 1.00 83.75 97 LEU A O 1
ATOM 726 N N . ILE A 1 98 ? -13.399 1.489 14.367 1.00 81.38 98 ILE A N 1
ATOM 727 C CA . ILE A 1 98 ? -14.128 0.353 14.935 1.00 81.38 98 ILE A CA 1
ATOM 728 C C . ILE A 1 98 ? -14.618 0.736 16.338 1.00 81.38 98 ILE A C 1
ATOM 730 O O . ILE A 1 98 ? -13.796 0.896 17.245 1.00 81.38 98 ILE A O 1
ATOM 734 N N . PRO A 1 99 ? -15.940 0.885 16.548 1.00 79.31 99 PRO A N 1
ATOM 735 C CA . PRO A 1 99 ? -16.495 1.191 17.862 1.00 79.31 99 PRO A CA 1
ATOM 736 C C . PRO A 1 99 ? -16.105 0.154 18.921 1.00 79.31 99 PRO A C 1
ATOM 738 O O . PRO A 1 99 ? -15.968 -1.034 18.628 1.00 79.31 99 PRO A O 1
ATOM 741 N N . ALA A 1 100 ? -15.981 0.591 20.175 1.00 78.56 100 ALA A N 1
ATOM 742 C CA . ALA A 1 100 ? -15.692 -0.309 21.288 1.00 78.56 100 ALA A CA 1
ATOM 743 C C . ALA A 1 100 ? -16.736 -1.439 21.374 1.00 78.56 100 ALA A C 1
ATOM 745 O O . ALA A 1 100 ? -17.942 -1.189 21.356 1.00 78.56 100 ALA A O 1
ATOM 746 N N . GLY A 1 101 ? -16.264 -2.685 21.460 1.00 79.12 101 GLY A N 1
ATOM 747 C CA . GLY A 1 101 ? -17.116 -3.878 21.485 1.00 79.12 101 GLY A CA 1
ATOM 748 C C . GLY A 1 101 ? -17.678 -4.307 20.124 1.00 79.12 101 GLY A C 1
ATOM 749 O O . GLY A 1 101 ? -18.399 -5.301 20.065 1.00 79.12 101 GLY A O 1
ATOM 750 N N . ALA A 1 102 ? -17.356 -3.600 19.036 1.00 82.62 102 ALA A N 1
ATOM 751 C CA . ALA A 1 102 ? -17.691 -4.023 17.683 1.00 82.62 102 ALA A CA 1
ATOM 752 C C . ALA A 1 102 ? -16.582 -4.895 17.075 1.00 82.62 102 ALA A C 1
ATOM 754 O O . ALA A 1 102 ? -15.422 -4.872 17.484 1.00 82.62 102 ALA A O 1
ATOM 755 N N . SER A 1 103 ? -16.944 -5.668 16.058 1.00 79.44 103 SER A N 1
ATOM 756 C CA . SER A 1 103 ? -16.001 -6.370 15.189 1.00 79.44 103 SER A CA 1
ATOM 757 C C . SER A 1 103 ? -16.390 -6.094 13.747 1.00 79.44 103 SER A C 1
ATOM 759 O O . SER A 1 103 ? -17.575 -5.992 13.428 1.00 79.44 103 SER A O 1
ATOM 761 N N . VAL A 1 104 ? -15.393 -5.962 12.882 1.00 77.31 104 VAL A N 1
ATOM 762 C CA . VAL A 1 104 ? -15.592 -5.766 11.445 1.00 77.31 104 VAL A CA 1
ATOM 763 C C . VAL A 1 104 ? -14.756 -6.798 10.702 1.00 77.31 104 VAL A C 1
ATOM 765 O O . VAL A 1 104 ? -13.763 -7.292 11.232 1.00 77.31 104 VAL A O 1
ATOM 768 N N . SER A 1 105 ? -15.158 -7.148 9.486 1.00 78.81 105 SER A N 1
ATOM 769 C CA . SER A 1 105 ? -14.392 -8.050 8.626 1.00 78.81 105 SER A CA 1
ATOM 770 C C . SER A 1 105 ? -14.002 -7.336 7.345 1.00 78.81 105 SER A C 1
ATOM 772 O O . SER A 1 105 ? -14.835 -6.676 6.726 1.00 78.81 105 SER A O 1
ATOM 774 N N . PHE A 1 106 ? -12.743 -7.490 6.948 1.00 76.88 106 PHE A N 1
ATOM 775 C CA . PHE A 1 106 ? -12.205 -6.926 5.716 1.00 76.88 106 PHE A CA 1
ATOM 776 C C . PHE A 1 106 ? -11.913 -8.027 4.707 1.00 76.88 106 PHE A C 1
ATOM 778 O O . PHE A 1 106 ? -11.391 -9.083 5.057 1.00 76.88 106 PHE A O 1
ATOM 785 N N . ASN A 1 107 ? -12.211 -7.746 3.440 1.00 76.81 107 ASN A N 1
ATOM 786 C CA . ASN A 1 107 ? -11.718 -8.533 2.318 1.00 76.81 107 ASN A CA 1
ATOM 787 C C . ASN A 1 107 ? -10.647 -7.713 1.609 1.00 76.81 107 ASN A C 1
ATOM 789 O O . ASN A 1 107 ? -10.880 -6.555 1.261 1.00 76.81 107 ASN A O 1
ATOM 793 N N . LEU A 1 108 ? -9.479 -8.316 1.421 1.00 76.12 108 LEU A N 1
ATOM 794 C CA . LEU A 1 108 ? -8.287 -7.644 0.926 1.00 76.12 108 LEU A CA 1
ATOM 795 C C . LEU A 1 108 ? -7.818 -8.330 -0.348 1.00 76.12 108 LEU A C 1
ATOM 797 O O . LEU A 1 108 ? -7.663 -9.549 -0.384 1.00 76.12 108 LEU A O 1
ATOM 801 N N . PHE A 1 109 ? -7.584 -7.530 -1.383 1.00 74.00 109 PHE A N 1
ATOM 802 C CA . PHE A 1 109 ? -7.048 -7.984 -2.660 1.00 74.00 109 PHE A CA 1
ATOM 803 C C . PHE A 1 109 ? -5.729 -7.267 -2.891 1.00 74.00 109 PHE A C 1
ATOM 805 O O . PHE A 1 109 ? -5.716 -6.054 -3.094 1.00 74.00 109 PHE A O 1
ATOM 812 N N . LEU A 1 110 ? -4.630 -8.018 -2.855 1.00 76.12 110 LEU A N 1
ATOM 813 C CA . LEU A 1 110 ? -3.322 -7.512 -3.235 1.00 76.12 110 LEU A CA 1
ATOM 814 C C . LEU A 1 110 ? -2.970 -8.034 -4.621 1.00 76.12 110 LEU A C 1
ATOM 816 O O . LEU A 1 110 ? -2.851 -9.238 -4.823 1.00 76.12 110 LEU A O 1
ATOM 820 N N . ASN A 1 111 ? -2.772 -7.104 -5.549 1.00 72.75 111 ASN A N 1
ATOM 821 C CA . ASN A 1 111 ? -2.122 -7.369 -6.821 1.00 72.75 111 ASN A CA 1
ATOM 822 C C . ASN A 1 111 ? -0.823 -6.584 -6.804 1.00 72.75 111 ASN A C 1
ATOM 824 O O . ASN A 1 111 ? -0.844 -5.359 -6.677 1.00 72.75 111 ASN A O 1
ATOM 828 N N . ALA A 1 112 ? 0.293 -7.288 -6.885 1.00 71.06 112 ALA A N 1
ATOM 829 C CA . ALA A 1 112 ? 1.600 -6.675 -6.859 1.00 71.06 112 ALA A CA 1
ATOM 830 C C . ALA A 1 112 ? 2.486 -7.373 -7.887 1.00 71.06 112 ALA A C 1
ATOM 832 O O . ALA A 1 112 ? 2.394 -8.583 -8.093 1.00 71.06 112 ALA A O 1
ATOM 833 N N . PHE A 1 113 ? 3.297 -6.572 -8.561 1.00 68.56 113 PHE A N 1
ATOM 834 C CA . PHE A 1 113 ? 4.192 -7.007 -9.614 1.00 68.56 113 PHE A CA 1
ATOM 835 C C . PHE A 1 113 ? 5.524 -6.288 -9.419 1.00 68.56 113 PHE A C 1
ATOM 837 O O . PHE A 1 113 ? 5.542 -5.069 -9.241 1.00 68.56 113 PHE A O 1
ATOM 844 N N . ALA A 1 114 ? 6.611 -7.046 -9.443 1.00 66.69 114 ALA A N 1
ATOM 845 C CA . ALA A 1 114 ? 7.971 -6.554 -9.301 1.00 66.69 114 ALA A CA 1
ATOM 846 C C . ALA A 1 114 ? 8.848 -7.175 -10.389 1.00 66.69 114 ALA A C 1
ATOM 848 O O . ALA A 1 114 ? 8.494 -8.208 -10.962 1.00 66.69 114 ALA A O 1
ATOM 849 N N . ASP A 1 115 ? 9.962 -6.517 -10.700 1.00 53.84 115 ASP A N 1
ATOM 850 C CA . ASP A 1 115 ? 10.918 -7.034 -11.671 1.00 53.84 115 ASP A CA 1
ATOM 851 C C . ASP A 1 115 ? 11.699 -8.247 -11.151 1.00 53.84 115 ASP A C 1
ATOM 853 O O . ASP A 1 115 ? 11.942 -9.192 -11.902 1.00 53.84 115 ASP A O 1
ATOM 857 N N . ASN A 1 116 ? 12.004 -8.250 -9.855 1.00 55.25 116 ASN A N 1
ATOM 858 C CA . ASN A 1 116 ? 12.672 -9.341 -9.158 1.00 55.25 116 ASN A CA 1
ATOM 859 C C . ASN A 1 116 ? 11.791 -9.942 -8.042 1.00 55.25 116 ASN A C 1
ATOM 861 O O . ASN A 1 116 ? 10.560 -9.871 -8.092 1.00 55.25 116 ASN A O 1
ATOM 865 N N . ALA A 1 117 ? 12.421 -10.575 -7.046 1.00 62.66 117 ALA A N 1
ATOM 866 C CA . ALA A 1 117 ? 11.721 -11.207 -5.939 1.00 62.66 117 ALA A CA 1
ATOM 867 C C . ALA A 1 117 ? 10.981 -10.150 -5.140 1.00 62.66 117 ALA A C 1
ATOM 869 O O . ALA A 1 117 ? 11.543 -9.093 -4.846 1.00 62.66 117 ALA A O 1
ATOM 870 N N . MET A 1 118 ? 9.747 -10.452 -4.746 1.00 70.44 118 MET A N 1
ATOM 871 C CA . MET A 1 118 ? 9.016 -9.577 -3.847 1.00 70.44 118 MET A CA 1
ATOM 872 C C . MET A 1 118 ? 8.451 -10.305 -2.645 1.00 70.44 118 MET A C 1
ATOM 874 O O . MET A 1 118 ? 7.835 -11.356 -2.783 1.00 70.44 118 MET A O 1
ATOM 878 N N . GLU A 1 119 ? 8.607 -9.698 -1.473 1.00 72.88 119 GLU A N 1
ATOM 879 C CA . GLU A 1 119 ? 7.927 -10.125 -0.254 1.00 72.88 119 GLU A CA 1
ATOM 880 C C . GLU A 1 119 ? 6.891 -9.075 0.117 1.00 72.88 119 GLU A C 1
ATOM 882 O O . GLU A 1 119 ? 7.223 -7.910 0.293 1.00 72.88 119 GLU A O 1
ATOM 887 N N . ALA A 1 120 ? 5.628 -9.448 0.251 1.00 76.31 120 ALA A N 1
ATOM 888 C CA . ALA A 1 120 ? 4.597 -8.518 0.681 1.00 76.31 120 ALA A CA 1
ATOM 889 C C . ALA A 1 120 ? 3.941 -8.972 1.978 1.00 76.31 120 ALA A C 1
ATOM 891 O O . ALA A 1 120 ? 3.690 -10.156 2.166 1.00 76.31 120 ALA A O 1
ATOM 892 N N . ARG A 1 121 ? 3.624 -8.031 2.867 1.00 82.31 121 ARG A N 1
ATOM 893 C CA . ARG A 1 121 ? 2.850 -8.312 4.084 1.00 82.31 121 ARG A CA 1
ATOM 894 C C . ARG A 1 121 ? 1.826 -7.221 4.308 1.00 82.31 121 ARG A C 1
ATOM 896 O O . ARG A 1 121 ? 1.991 -6.097 3.834 1.00 82.31 121 ARG A O 1
ATOM 903 N N . ILE A 1 122 ? 0.794 -7.547 5.067 1.00 84.25 122 ILE A N 1
ATOM 904 C CA . ILE A 1 122 ? -0.257 -6.606 5.420 1.00 84.25 122 ILE A CA 1
ATOM 905 C C . ILE A 1 122 ? -0.299 -6.465 6.939 1.00 84.25 122 ILE A C 1
ATOM 907 O O . ILE A 1 122 ? -0.292 -7.473 7.636 1.00 84.25 122 ILE A O 1
ATOM 911 N N . GLU A 1 123 ? -0.340 -5.236 7.446 1.00 87.56 123 GLU A N 1
ATOM 912 C CA . GLU A 1 123 ? -0.268 -4.928 8.877 1.00 87.56 123 GLU A CA 1
ATOM 913 C C . GLU A 1 123 ? -1.400 -3.998 9.315 1.00 87.56 123 GLU A C 1
ATOM 915 O O . GLU A 1 123 ? -1.832 -3.110 8.577 1.00 87.56 123 GLU A O 1
ATOM 920 N N . LEU A 1 124 ? -1.857 -4.185 10.549 1.00 89.50 124 LEU A N 1
ATOM 921 C CA . LEU A 1 124 ? -2.817 -3.319 11.216 1.00 89.50 124 LEU A CA 1
ATOM 922 C C . LEU A 1 124 ? -2.095 -2.253 12.041 1.00 89.50 124 LEU A C 1
ATOM 924 O O . LEU A 1 124 ? -1.214 -2.570 12.847 1.00 89.50 124 LEU A O 1
ATOM 928 N N . PHE A 1 125 ? -2.524 -1.005 11.879 1.00 92.50 125 PHE A N 1
ATOM 929 C CA . PHE A 1 125 ? -2.079 0.122 12.691 1.00 92.50 125 PHE A CA 1
ATOM 930 C C . PHE A 1 125 ? -3.234 0.635 13.563 1.00 92.50 125 PHE A C 1
ATOM 932 O O . PHE A 1 125 ? -4.415 0.442 13.262 1.00 92.50 125 PHE A O 1
ATOM 939 N N . GLU A 1 126 ? -2.888 1.240 14.693 1.00 91.25 126 GLU A N 1
ATOM 940 C CA . GLU A 1 126 ? -3.825 1.813 15.654 1.00 91.25 126 GLU A CA 1
ATOM 941 C C . GLU A 1 126 ? -3.498 3.281 15.910 1.00 91.25 126 GLU A C 1
ATOM 943 O O . GLU A 1 126 ? -2.332 3.681 15.954 1.00 91.25 126 GLU A O 1
ATOM 948 N N . ASP A 1 127 ? -4.544 4.092 16.055 1.00 90.50 127 ASP A N 1
ATOM 949 C CA . ASP A 1 127 ? -4.396 5.499 16.400 1.00 90.50 127 ASP A CA 1
ATOM 950 C C . ASP A 1 127 ? -4.114 5.643 17.896 1.00 90.50 127 ASP A C 1
ATOM 952 O O . ASP A 1 127 ? -4.988 5.446 18.741 1.00 90.50 127 ASP A O 1
ATOM 956 N N . THR A 1 128 ? -2.889 6.036 18.220 1.00 87.50 128 THR A N 1
ATOM 957 C CA . THR A 1 128 ? -2.463 6.298 19.600 1.00 87.50 128 THR A CA 1
ATOM 958 C C . THR A 1 128 ? -2.759 7.734 20.048 1.00 87.50 128 THR A C 1
ATOM 960 O O . THR A 1 128 ? -2.658 8.039 21.235 1.00 87.50 128 THR A O 1
ATOM 963 N N . GLY A 1 129 ? -3.149 8.615 19.118 1.00 80.62 129 GLY A N 1
ATOM 964 C CA . GLY A 1 129 ? -3.561 9.997 19.376 1.00 80.62 129 GLY A CA 1
ATOM 965 C C . GLY A 1 129 ? -5.053 10.165 19.681 1.00 80.62 129 GLY A C 1
ATOM 966 O O . GLY A 1 129 ? -5.447 11.184 20.247 1.00 80.62 129 GLY A O 1
ATOM 967 N N . GLY A 1 130 ? -5.882 9.172 19.340 1.00 74.94 130 GLY A N 1
ATOM 968 C CA . GLY A 1 130 ? -7.313 9.121 19.667 1.00 74.94 130 GLY A CA 1
ATOM 969 C C . GLY A 1 130 ? -8.202 10.101 18.890 1.00 74.94 130 GLY A C 1
ATOM 970 O O . GLY A 1 130 ? -9.328 10.362 19.315 1.00 74.94 130 GLY A O 1
ATOM 971 N N . ALA A 1 131 ? -7.717 10.657 17.777 1.00 73.44 131 ALA A N 1
ATOM 972 C CA . ALA A 1 131 ? -8.405 11.691 16.993 1.00 73.44 131 ALA A CA 1
ATOM 973 C C . ALA A 1 131 ? -8.716 11.276 15.540 1.00 73.44 131 ALA A C 1
ATOM 975 O O . ALA A 1 131 ? -9.252 12.069 14.770 1.00 73.44 131 ALA A O 1
ATOM 976 N N . GLY A 1 132 ? -8.374 10.049 15.144 1.00 75.50 132 GLY A N 1
ATOM 977 C CA . GLY A 1 132 ? -8.435 9.549 13.769 1.00 75.50 132 GLY A CA 1
ATOM 978 C C . GLY A 1 132 ? -7.359 10.135 12.849 1.00 75.50 132 GLY A C 1
ATOM 979 O O . GLY A 1 132 ? -7.384 9.889 11.645 1.00 75.50 132 GLY A O 1
ATOM 980 N N . THR A 1 133 ? -6.428 10.920 13.395 1.00 82.38 133 THR A N 1
ATOM 981 C CA . THR A 1 133 ? -5.392 11.655 12.648 1.00 82.38 133 THR A CA 1
ATOM 982 C C . THR A 1 133 ? -3.972 11.213 12.996 1.00 82.38 133 THR A C 1
ATOM 984 O O . THR A 1 133 ? -3.013 11.826 12.531 1.00 82.38 133 THR A O 1
ATOM 987 N N . GLY A 1 134 ? -3.830 10.175 13.821 1.00 84.81 134 GLY A N 1
ATOM 988 C CA . GLY A 1 134 ? -2.553 9.704 14.337 1.00 84.81 134 GLY A CA 1
ATOM 989 C C . GLY A 1 134 ? -2.078 10.473 15.581 1.00 84.81 134 GLY A C 1
ATOM 990 O O . GLY A 1 134 ? -2.760 11.387 16.057 1.00 84.81 134 GLY A O 1
ATOM 991 N N . PRO A 1 135 ? -0.888 10.136 16.111 1.00 91.81 135 PRO A N 1
ATOM 992 C CA . PRO A 1 135 ? 0.091 9.226 15.518 1.00 91.81 135 PRO A CA 1
ATOM 993 C C . PRO A 1 135 ? -0.373 7.768 15.507 1.00 91.81 135 PRO A C 1
ATOM 995 O O . PRO A 1 135 ? -0.984 7.278 16.457 1.00 91.81 135 PRO A O 1
ATOM 998 N N . PHE A 1 136 ? -0.048 7.074 14.423 1.00 94.44 136 PHE A N 1
ATOM 999 C CA . PHE A 1 136 ? -0.354 5.665 14.240 1.00 94.44 136 PHE A CA 1
ATOM 1000 C C . PHE A 1 136 ? 0.844 4.805 14.626 1.00 94.44 136 PHE A C 1
ATOM 1002 O O . PHE A 1 136 ? 1.965 5.030 14.159 1.00 94.44 136 PHE A O 1
ATOM 1009 N N . ALA A 1 137 ? 0.595 3.791 15.446 1.00 93.94 137 ALA A N 1
ATOM 1010 C CA . ALA A 1 137 ? 1.567 2.760 15.785 1.00 93.94 137 ALA A CA 1
ATOM 1011 C C . ALA A 1 137 ? 1.097 1.412 15.238 1.00 93.94 137 ALA A C 1
ATOM 1013 O O . ALA A 1 137 ? -0.100 1.185 15.072 1.00 93.94 137 ALA A O 1
ATOM 1014 N N . LYS A 1 138 ? 2.034 0.506 14.948 1.00 92.38 138 LYS A N 1
ATOM 1015 C CA . LYS A 1 138 ? 1.682 -0.877 14.612 1.00 92.38 138 LYS A CA 1
ATOM 1016 C C . LYS A 1 138 ? 0.936 -1.482 15.799 1.00 92.38 138 LYS A C 1
ATOM 1018 O O . LYS A 1 138 ? 1.429 -1.404 16.924 1.00 92.38 138 LYS A O 1
ATOM 1023 N N . SER A 1 139 ? -0.230 -2.077 15.551 1.00 89.56 139 SER A N 1
ATOM 1024 C CA . SER A 1 139 ? -1.009 -2.674 16.633 1.00 89.56 139 SER A CA 1
ATOM 1025 C C . SER A 1 139 ? -0.246 -3.843 17.246 1.00 89.56 139 SER A C 1
ATOM 1027 O O . SER A 1 139 ? 0.298 -4.688 16.526 1.00 89.56 139 SER A O 1
ATOM 1029 N N . ALA A 1 140 ? -0.218 -3.891 18.580 1.00 85.12 140 ALA A N 1
ATOM 1030 C CA . ALA A 1 140 ? 0.464 -4.945 19.328 1.00 85.12 140 ALA A CA 1
ATOM 1031 C C . ALA A 1 140 ? -0.145 -6.333 19.072 1.00 85.12 140 ALA A C 1
ATOM 1033 O O . ALA A 1 140 ? 0.540 -7.343 19.225 1.00 85.12 140 ALA A O 1
ATOM 1034 N N . VAL A 1 141 ? -1.423 -6.384 18.680 1.00 84.62 141 VAL A N 1
ATOM 1035 C CA . VAL A 1 141 ? -2.123 -7.622 18.344 1.00 84.62 141 VAL A CA 1
ATOM 1036 C C . VAL A 1 141 ? -2.549 -7.576 16.884 1.00 84.62 141 VAL A C 1
ATOM 1038 O O . VAL A 1 141 ? -3.492 -6.881 16.509 1.00 84.62 141 VAL A O 1
ATOM 1041 N N . GLN A 1 142 ? -1.854 -8.351 16.056 1.00 84.00 142 GLN A N 1
ATOM 1042 C CA . GLN A 1 142 ? -2.197 -8.510 14.650 1.00 84.00 142 GLN A CA 1
ATOM 1043 C C . GLN A 1 142 ? -3.276 -9.593 14.491 1.00 84.00 142 GLN A C 1
ATOM 1045 O O . GLN A 1 142 ? -3.214 -10.646 15.134 1.00 84.00 142 GLN A O 1
ATOM 1050 N N . PRO A 1 143 ? -4.292 -9.359 13.653 1.00 77.31 143 PRO A N 1
ATOM 1051 C CA . PRO A 1 143 ? -5.217 -10.400 13.234 1.00 77.31 143 PRO A CA 1
ATOM 1052 C C . PRO A 1 143 ? -4.504 -11.602 12.612 1.00 77.31 143 PRO A C 1
ATOM 1054 O O . PRO A 1 143 ? -3.494 -11.450 11.929 1.00 77.31 143 PRO A O 1
ATOM 1057 N N . ALA A 1 144 ? -5.049 -12.802 12.818 1.00 73.69 144 ALA A N 1
ATOM 1058 C CA . ALA A 1 144 ? -4.454 -14.022 12.282 1.00 73.69 144 ALA A CA 1
ATOM 1059 C C . ALA A 1 144 ? -4.326 -13.945 10.749 1.00 73.69 144 ALA A C 1
ATOM 1061 O O . ALA A 1 144 ? -5.312 -13.714 10.050 1.00 73.69 144 ALA A O 1
ATOM 1062 N N . GLY A 1 145 ? -3.111 -14.154 10.237 1.00 67.81 145 GLY A N 1
ATOM 1063 C CA . GLY A 1 145 ? -2.799 -14.045 8.808 1.00 67.81 145 GLY A CA 1
ATOM 1064 C C . GLY A 1 145 ? -2.360 -12.650 8.345 1.00 67.81 145 GLY A C 1
ATOM 1065 O O . GLY A 1 145 ? -2.070 -12.488 7.163 1.00 67.81 145 GLY A O 1
ATOM 1066 N N . LEU A 1 146 ? -2.288 -11.666 9.248 1.00 71.69 146 LEU A N 1
ATOM 1067 C CA . LEU A 1 146 ? -1.576 -10.401 9.039 1.00 71.69 146 LEU A CA 1
ATOM 1068 C C . LEU A 1 146 ? -0.177 -10.462 9.682 1.00 71.69 146 LEU A C 1
ATOM 1070 O O . LEU A 1 146 ? 0.073 -11.309 10.538 1.00 71.69 146 LEU A O 1
ATOM 1074 N N . ASP A 1 147 ? 0.718 -9.568 9.252 1.00 69.31 147 ASP A N 1
ATOM 1075 C CA . ASP A 1 147 ? 2.124 -9.418 9.672 1.00 69.31 147 ASP A CA 1
ATOM 1076 C C . ASP A 1 147 ? 3.058 -10.594 9.333 1.00 69.31 147 ASP A C 1
ATOM 1078 O O . ASP A 1 147 ? 3.914 -10.458 8.461 1.00 69.31 147 ASP A O 1
ATOM 1082 N N . ASP A 1 148 ? 2.850 -11.758 9.954 1.00 63.09 148 ASP A N 1
ATOM 1083 C CA . ASP A 1 148 ? 3.725 -12.939 9.839 1.00 63.09 148 ASP A CA 1
ATOM 1084 C C . ASP A 1 148 ? 3.567 -13.696 8.506 1.00 63.09 148 ASP A C 1
ATOM 1086 O O . ASP A 1 148 ? 4.334 -14.611 8.194 1.00 63.09 148 ASP A O 1
ATOM 1090 N N . PHE A 1 149 ? 2.550 -13.349 7.714 1.00 64.38 149 PHE A N 1
ATOM 1091 C CA . PHE A 1 149 ? 2.304 -13.965 6.416 1.00 64.38 149 PHE A CA 1
ATOM 1092 C C . PHE A 1 149 ? 2.918 -13.132 5.292 1.00 64.38 149 PHE A C 1
ATOM 1094 O O . PHE A 1 149 ? 2.346 -12.134 4.845 1.00 64.38 149 PHE A O 1
ATOM 1101 N N . PHE A 1 150 ? 4.070 -13.592 4.806 1.00 63.78 150 PHE A N 1
ATOM 1102 C CA . PHE A 1 150 ? 4.686 -13.051 3.606 1.00 63.78 150 PHE A CA 1
ATOM 1103 C C . PHE A 1 150 ? 4.085 -13.683 2.349 1.00 63.78 150 PHE A C 1
ATOM 1105 O O . PHE A 1 150 ? 4.131 -14.894 2.129 1.00 63.78 150 PHE A O 1
ATOM 1112 N N . LEU A 1 151 ? 3.552 -12.826 1.490 1.00 59.72 151 LEU A N 1
ATOM 1113 C CA . LEU A 1 151 ? 3.249 -13.116 0.101 1.00 59.72 151 LEU A CA 1
ATOM 1114 C C . LEU A 1 151 ? 4.552 -13.023 -0.689 1.00 59.72 151 LEU A C 1
ATOM 1116 O O . LEU A 1 151 ? 5.005 -11.930 -1.021 1.00 59.72 151 LEU A O 1
ATOM 1120 N N . ILE A 1 152 ? 5.162 -14.175 -0.953 1.00 55.09 152 ILE A N 1
ATOM 1121 C CA . ILE A 1 152 ? 6.410 -14.266 -1.710 1.00 55.09 152 ILE A CA 1
ATOM 1122 C C . ILE A 1 152 ? 6.063 -14.439 -3.190 1.00 55.09 152 ILE A C 1
ATOM 1124 O O . ILE A 1 152 ? 5.487 -15.453 -3.596 1.00 55.09 152 ILE A O 1
ATOM 1128 N N . ALA A 1 153 ? 6.393 -13.440 -4.000 1.00 48.44 153 ALA A N 1
ATOM 1129 C CA . ALA A 1 153 ? 6.243 -13.490 -5.444 1.00 48.44 153 ALA A CA 1
ATOM 1130 C C . ALA A 1 153 ? 7.478 -14.143 -6.074 1.00 48.44 153 ALA A C 1
ATOM 1132 O O . ALA A 1 153 ? 8.413 -13.451 -6.463 1.00 48.44 153 ALA A O 1
ATOM 1133 N N . GLY A 1 154 ? 7.432 -15.475 -6.186 1.00 42.66 154 GLY A N 1
ATOM 1134 C CA . GLY A 1 154 ? 8.372 -16.289 -6.963 1.00 42.66 154 GLY A CA 1
ATOM 1135 C C . GLY A 1 154 ? 9.832 -16.256 -6.493 1.00 42.66 154 GLY A C 1
ATOM 1136 O O . GLY A 1 154 ? 10.250 -15.399 -5.722 1.00 42.66 154 GLY A O 1
ATOM 1137 N N . ASP A 1 155 ? 10.622 -17.213 -6.979 1.00 41.69 155 ASP A N 1
ATOM 1138 C CA . ASP A 1 155 ? 12.082 -17.122 -6.911 1.00 41.69 155 ASP A CA 1
ATOM 1139 C C . ASP A 1 155 ? 12.577 -16.284 -8.102 1.00 41.69 155 ASP A C 1
ATOM 1141 O O . ASP A 1 155 ? 12.191 -16.562 -9.248 1.00 41.69 155 ASP A O 1
ATOM 1145 N N . PRO A 1 156 ? 13.447 -15.288 -7.879 1.00 38.53 156 PRO A N 1
ATOM 1146 C CA . PRO A 1 156 ? 14.013 -14.489 -8.950 1.00 38.53 156 PRO A CA 1
ATOM 1147 C C . PRO A 1 156 ? 14.905 -15.403 -9.802 1.00 38.53 156 PRO A C 1
ATOM 1149 O O . PRO A 1 156 ? 15.936 -15.898 -9.357 1.00 38.53 156 PRO A O 1
ATOM 1152 N N . ASN A 1 157 ? 14.521 -15.633 -11.057 1.00 38.41 157 ASN A N 1
ATOM 1153 C CA . ASN A 1 157 ? 15.374 -16.243 -12.083 1.00 38.41 157 ASN A CA 1
ATOM 1154 C C . ASN A 1 157 ? 15.851 -17.698 -11.857 1.00 38.41 157 ASN A C 1
ATOM 1156 O O . ASN A 1 157 ? 17.031 -18.004 -12.035 1.00 38.41 157 ASN A O 1
ATOM 1160 N N . MET A 1 158 ? 14.926 -18.651 -11.693 1.00 40.97 158 MET A N 1
ATOM 1161 C CA . MET A 1 158 ? 15.088 -19.947 -12.376 1.00 40.97 158 MET A CA 1
ATOM 1162 C C . MET A 1 158 ? 14.247 -19.952 -13.665 1.00 40.97 158 MET A C 1
ATOM 1164 O O . MET A 1 158 ? 13.091 -20.374 -13.632 1.00 40.97 158 MET A O 1
ATOM 1168 N N . PRO A 1 159 ? 14.794 -19.544 -14.832 1.00 44.78 159 PRO A N 1
ATOM 1169 C CA . PRO A 1 159 ? 14.062 -19.558 -16.109 1.00 44.78 159 PRO A CA 1
ATOM 1170 C C . PRO A 1 159 ? 13.554 -20.952 -16.535 1.00 44.78 159 PRO A C 1
ATOM 1172 O O . PRO A 1 159 ? 12.764 -21.054 -17.465 1.00 44.78 159 PRO A O 1
ATOM 1175 N N . ALA A 1 160 ? 13.974 -22.025 -15.855 1.00 44.00 160 ALA A N 1
ATOM 1176 C CA . ALA A 1 160 ? 13.460 -23.382 -16.043 1.00 44.00 160 ALA A CA 1
ATOM 1177 C C . ALA A 1 160 ? 12.148 -23.683 -15.282 1.00 44.00 160 ALA A C 1
ATOM 1179 O O . ALA A 1 160 ? 11.509 -24.689 -15.579 1.00 44.00 160 ALA A O 1
ATOM 1180 N N . LEU A 1 161 ? 11.768 -22.858 -14.295 1.00 42.72 161 LEU A N 1
ATOM 1181 C CA . LEU A 1 161 ? 10.600 -23.067 -13.420 1.00 42.72 161 LEU A CA 1
ATOM 1182 C C . LEU A 1 161 ? 9.607 -21.891 -13.417 1.00 42.72 161 LEU A C 1
ATOM 1184 O O . LEU A 1 161 ? 8.499 -22.041 -12.904 1.00 42.72 161 LEU A O 1
ATOM 1188 N N . GLY A 1 162 ? 9.973 -20.738 -13.984 1.00 43.88 162 GLY A N 1
ATOM 1189 C CA . GLY A 1 162 ? 9.035 -19.639 -14.217 1.00 43.88 162 GLY A CA 1
ATOM 1190 C C . GLY A 1 162 ? 7.957 -20.023 -15.235 1.00 43.88 162 GLY A C 1
ATOM 1191 O O . GLY A 1 162 ? 8.221 -20.762 -16.186 1.00 43.88 162 GLY A O 1
ATOM 1192 N N . LEU A 1 163 ? 6.734 -19.519 -15.052 1.00 46.19 163 LEU A N 1
ATOM 1193 C CA . LEU A 1 163 ? 5.680 -19.675 -16.052 1.00 46.19 163 LEU A CA 1
ATOM 1194 C C . LEU A 1 163 ? 6.066 -18.887 -17.308 1.00 46.19 163 LEU A C 1
ATOM 1196 O O . LEU A 1 163 ? 6.235 -17.670 -17.270 1.00 46.19 163 LEU A O 1
ATOM 1200 N N . LEU A 1 164 ? 6.222 -19.596 -18.425 1.00 51.16 164 LEU A N 1
ATOM 1201 C CA . LEU A 1 164 ? 6.464 -18.988 -19.726 1.00 51.16 164 LEU A CA 1
ATOM 1202 C C . LEU A 1 164 ? 5.107 -18.607 -20.328 1.00 51.16 164 LEU A C 1
ATOM 1204 O O . LEU A 1 164 ? 4.388 -19.462 -20.843 1.00 51.16 164 LEU A O 1
ATOM 1208 N N . GLU A 1 165 ? 4.742 -17.333 -20.231 1.00 50.41 165 GLU A N 1
ATOM 1209 C CA . GLU A 1 165 ? 3.513 -16.803 -20.822 1.00 50.41 165 GLU A CA 1
ATOM 1210 C C . GLU A 1 165 ? 3.806 -15.995 -22.090 1.00 50.41 165 GLU A C 1
ATOM 1212 O O . GLU A 1 165 ? 4.784 -15.250 -22.179 1.00 50.41 165 GLU A O 1
ATOM 1217 N N . THR A 1 166 ? 2.944 -16.148 -23.094 1.00 56.38 166 THR A N 1
ATOM 1218 C CA . THR A 1 166 ? 2.988 -15.375 -24.339 1.00 56.38 166 THR A CA 1
ATOM 1219 C C . THR A 1 166 ? 2.126 -14.130 -24.212 1.00 56.38 166 THR A C 1
ATOM 1221 O O . THR A 1 166 ? 0.987 -14.232 -23.772 1.00 56.38 166 THR A O 1
ATOM 1224 N N . GLN A 1 167 ? 2.637 -12.977 -24.647 1.00 58.28 167 GLN A N 1
ATOM 1225 C CA . GLN A 1 167 ? 1.875 -11.726 -24.647 1.00 58.28 167 GLN A CA 1
ATOM 1226 C C . GLN A 1 167 ? 0.626 -11.806 -25.553 1.00 58.28 167 GLN A C 1
ATOM 1228 O O . GLN A 1 167 ? 0.717 -12.394 -26.637 1.00 58.28 167 GLN A O 1
ATOM 1233 N N . PRO A 1 168 ? -0.499 -11.162 -25.172 1.00 56.78 168 PRO A N 1
ATOM 1234 C CA . PRO A 1 168 ? -0.730 -10.447 -23.906 1.00 56.78 168 PRO A CA 1
ATOM 1235 C C . PRO A 1 168 ? -0.861 -11.410 -22.712 1.00 56.78 168 PRO A C 1
ATOM 1237 O O . PRO A 1 168 ? -1.364 -12.521 -22.859 1.0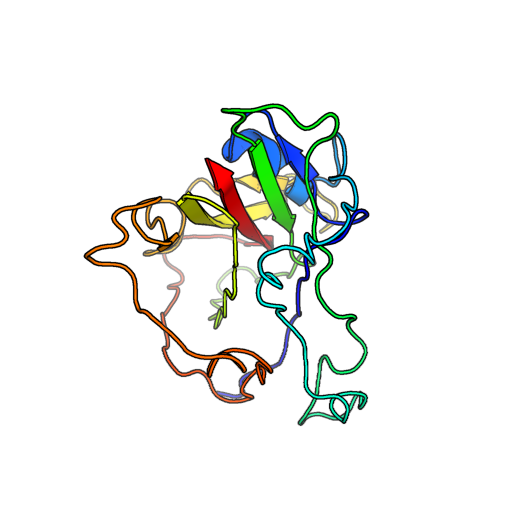0 56.78 168 PRO A O 1
ATOM 1240 N N . TYR A 1 169 ? -0.384 -10.995 -21.537 1.00 55.84 169 TYR A N 1
ATOM 1241 C CA . TYR A 1 169 ? -0.415 -11.831 -20.335 1.00 55.84 169 TYR A CA 1
ATOM 1242 C C . TYR A 1 169 ? -1.861 -11.984 -19.837 1.00 55.84 169 TYR A C 1
ATOM 1244 O O . TYR A 1 169 ? -2.617 -11.018 -19.825 1.00 55.84 169 TYR A O 1
ATOM 1252 N N . ASN A 1 170 ? -2.259 -13.185 -19.408 1.00 49.66 170 ASN A N 1
ATOM 1253 C CA . ASN A 1 170 ? -3.658 -13.494 -19.047 1.00 49.66 170 ASN A CA 1
ATOM 1254 C C . ASN A 1 170 ? -4.157 -12.779 -17.771 1.00 49.66 170 ASN A C 1
ATOM 1256 O O . ASN A 1 170 ? -5.349 -12.813 -17.471 1.00 49.66 170 ASN A O 1
ATOM 1260 N N . TRP A 1 171 ? -3.238 -12.163 -17.032 1.00 53.19 171 TRP A N 1
ATOM 1261 C CA . TRP A 1 171 ? -3.463 -11.403 -15.808 1.00 53.19 171 TRP A CA 1
ATOM 1262 C C . TRP A 1 171 ? -3.298 -9.889 -16.010 1.00 53.19 171 TRP A C 1
ATOM 1264 O O . TRP A 1 171 ? -3.444 -9.130 -15.051 1.00 53.19 171 TRP A O 1
ATOM 1274 N N . GLN A 1 172 ? -2.999 -9.437 -17.235 1.00 47.47 172 GLN A N 1
ATOM 1275 C CA . GLN A 1 172 ? -3.231 -8.042 -17.616 1.00 47.47 172 GLN A CA 1
ATOM 1276 C C . GLN A 1 172 ? -4.745 -7.776 -17.599 1.00 47.47 172 GLN A C 1
ATOM 1278 O O . GLN A 1 172 ? -5.534 -8.691 -17.822 1.00 47.47 172 GLN A O 1
ATOM 1283 N N . ASP A 1 173 ? -5.147 -6.543 -17.291 1.00 47.53 173 ASP A N 1
ATOM 1284 C CA . ASP A 1 173 ? -6.550 -6.124 -17.132 1.00 47.53 173 ASP A CA 1
ATOM 1285 C C . ASP A 1 173 ? -7.290 -6.779 -15.948 1.00 47.53 173 ASP A C 1
ATOM 1287 O O . ASP A 1 173 ? -8.124 -7.684 -16.080 1.00 47.53 173 ASP A O 1
ATOM 1291 N N . ILE A 1 174 ? -7.019 -6.271 -14.742 1.00 48.88 174 ILE A N 1
ATOM 1292 C CA . ILE A 1 174 ? -7.595 -6.803 -13.501 1.00 48.88 174 ILE A CA 1
ATOM 1293 C C . ILE A 1 174 ? -8.910 -6.088 -13.172 1.00 48.88 174 ILE A C 1
ATOM 1295 O O . ILE A 1 174 ? -8.940 -4.880 -12.926 1.00 48.88 174 ILE A O 1
ATOM 1299 N N . SER A 1 175 ? -10.007 -6.846 -13.070 1.00 43.09 175 SER A N 1
ATOM 1300 C CA . SER A 1 175 ? -11.242 -6.368 -12.431 1.00 43.09 175 SER A CA 1
ATOM 1301 C C . SER A 1 175 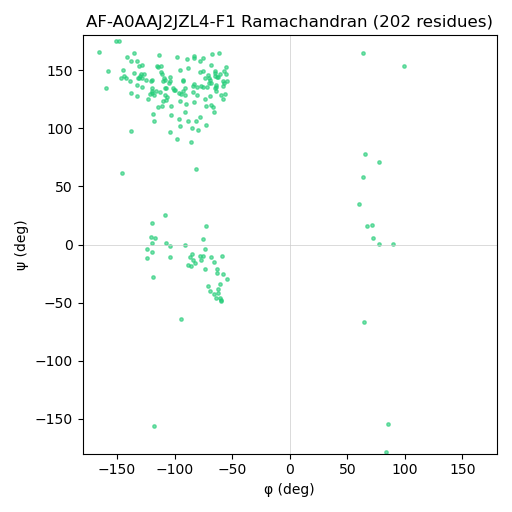? -11.110 -6.481 -10.916 1.00 43.09 175 SER A C 1
ATOM 1303 O O . SER A 1 175 ? -10.714 -7.536 -10.423 1.00 43.09 175 SER A O 1
ATOM 1305 N N . THR A 1 176 ? -11.517 -5.457 -10.163 1.00 47.53 176 THR A N 1
ATOM 1306 C CA . THR A 1 176 ? -11.751 -5.612 -8.717 1.00 47.53 176 THR A CA 1
ATOM 1307 C C . THR A 1 176 ? -13.141 -6.226 -8.518 1.00 47.53 176 THR A C 1
ATOM 1309 O O . THR A 1 176 ? -14.140 -5.554 -8.778 1.00 47.53 176 THR A O 1
ATOM 1312 N N . PRO A 1 177 ? -13.256 -7.516 -8.147 1.00 39.62 177 PRO A N 1
ATOM 1313 C CA . PRO A 1 177 ? -14.557 -8.164 -8.069 1.00 39.62 177 PRO A CA 1
ATOM 1314 C C . PRO A 1 177 ? -15.383 -7.570 -6.920 1.00 39.62 177 PRO A C 1
ATOM 1316 O O . PRO A 1 177 ? -14.877 -7.350 -5.822 1.00 39.62 177 PRO A O 1
ATOM 1319 N N . THR A 1 178 ? -16.682 -7.359 -7.145 1.00 42.09 178 THR A N 1
ATOM 1320 C CA . THR A 1 178 ? -17.635 -6.901 -6.111 1.00 42.09 178 THR A CA 1
ATOM 1321 C C . THR A 1 178 ? -18.002 -7.994 -5.099 1.00 42.09 178 THR A C 1
ATOM 1323 O O . THR A 1 178 ? -18.736 -7.740 -4.145 1.00 42.09 178 THR A O 1
ATOM 1326 N N . SER A 1 179 ? -17.504 -9.219 -5.292 1.00 35.19 179 SER A N 1
ATOM 1327 C CA . SER A 1 179 ? -17.701 -10.357 -4.397 1.00 35.19 179 SER A CA 1
ATOM 1328 C C . SER A 1 179 ? -16.356 -11.040 -4.135 1.00 35.19 179 SER A C 1
ATOM 1330 O O . SER A 1 179 ? -15.633 -11.336 -5.089 1.00 35.19 179 SER A O 1
ATOM 1332 N N . PRO A 1 180 ? -15.975 -11.263 -2.868 1.00 39.56 180 PRO A N 1
ATOM 1333 C CA . PRO A 1 180 ? -14.656 -11.757 -2.541 1.00 39.56 180 PRO A CA 1
ATOM 1334 C C . PRO A 1 180 ? -14.480 -13.234 -2.873 1.00 39.56 180 PRO A C 1
ATOM 1336 O O . PRO A 1 180 ? -15.378 -14.046 -2.672 1.00 39.56 180 PRO A O 1
ATOM 1339 N N . VAL A 1 181 ? -13.281 -13.588 -3.338 1.00 38.81 181 VAL A N 1
ATOM 1340 C CA . VAL A 1 181 ? -12.929 -14.973 -3.692 1.00 38.81 181 VAL A CA 1
ATOM 1341 C C . VAL A 1 181 ? -12.442 -15.773 -2.469 1.00 38.81 181 VAL A C 1
ATOM 1343 O O . VAL A 1 181 ? -12.494 -17.001 -2.492 1.00 38.81 181 VAL A O 1
ATOM 1346 N N . ARG A 1 182 ? -12.034 -15.114 -1.368 1.00 39.22 182 ARG A N 1
ATOM 1347 C CA . ARG A 1 182 ? -11.761 -15.746 -0.059 1.00 39.22 182 ARG A CA 1
ATOM 1348 C C . ARG A 1 182 ? -12.115 -14.817 1.111 1.00 39.22 182 ARG A C 1
ATOM 1350 O O . ARG A 1 182 ? -11.878 -13.619 1.017 1.00 39.22 182 ARG A O 1
ATOM 1357 N N . VAL A 1 183 ? -12.645 -15.393 2.195 1.00 37.69 183 VAL A N 1
ATOM 1358 C CA . VAL A 1 183 ? -13.091 -14.717 3.431 1.00 37.69 183 VAL A CA 1
ATOM 1359 C C . VAL A 1 183 ? -12.180 -15.128 4.595 1.00 37.69 183 VAL A C 1
ATOM 1361 O O . VAL A 1 183 ? -11.954 -16.321 4.788 1.00 37.69 183 VAL A O 1
ATOM 1364 N N . GLY A 1 184 ? -11.683 -14.161 5.371 1.00 42.31 184 GLY A N 1
ATOM 1365 C CA . GLY A 1 184 ? -11.072 -14.368 6.691 1.00 42.31 184 GLY A CA 1
ATOM 1366 C C . GLY A 1 184 ? -11.845 -13.581 7.756 1.00 42.31 184 GLY A C 1
ATOM 1367 O O . GLY A 1 184 ? -12.309 -12.476 7.479 1.00 42.31 184 GLY A O 1
ATOM 1368 N N . GLU A 1 185 ? -12.030 -14.154 8.948 1.00 37.88 185 GLU A N 1
ATOM 1369 C CA . GLU A 1 185 ? -12.803 -13.551 10.047 1.00 37.88 185 GLU A CA 1
ATOM 1370 C C . GLU A 1 185 ? -11.878 -12.918 11.103 1.00 37.88 185 GLU A C 1
ATOM 1372 O O . GLU A 1 185 ? -10.909 -13.534 11.544 1.00 37.88 185 GLU A O 1
ATOM 1377 N N . PHE A 1 186 ? -12.203 -11.702 11.550 1.00 41.03 186 PHE A N 1
ATOM 1378 C CA . PHE A 1 186 ? -11.565 -11.029 12.690 1.00 41.03 186 PHE A CA 1
ATOM 1379 C C . PHE A 1 186 ? -12.491 -11.174 13.910 1.00 41.03 186 PHE A C 1
ATOM 1381 O O . PHE A 1 186 ? -13.691 -10.928 13.778 1.00 41.03 186 PHE A O 1
ATOM 1388 N N . ASN A 1 187 ? -11.985 -11.552 15.094 1.00 36.72 187 ASN A N 1
ATOM 1389 C CA . ASN A 1 187 ? -12.819 -11.700 16.297 1.00 36.72 187 ASN A CA 1
ATOM 1390 C C . ASN A 1 187 ? -12.522 -10.651 17.386 1.00 36.72 187 ASN A C 1
ATOM 1392 O O . ASN A 1 187 ? -11.404 -10.168 17.557 1.00 36.72 187 ASN A O 1
ATOM 1396 N N . GLY A 1 188 ? -13.567 -10.299 18.141 1.00 31.69 188 GLY A N 1
ATOM 1397 C CA . GLY A 1 188 ? -13.571 -9.244 19.163 1.00 31.69 188 GLY A CA 1
ATOM 1398 C C . GLY A 1 188 ? -12.817 -9.563 20.459 1.00 31.69 188 GLY A C 1
ATOM 1399 O O . GLY A 1 188 ? -13.026 -8.883 21.458 1.00 31.69 188 GLY A O 1
ATOM 1400 N N . GLY A 1 189 ? -11.962 -10.589 20.468 1.00 40.72 189 GLY A N 1
ATOM 1401 C CA . GLY A 1 189 ? -11.093 -10.902 21.606 1.00 40.72 189 GLY A CA 1
ATOM 1402 C C . GLY A 1 189 ? -9.791 -10.096 21.633 1.00 40.72 189 GLY A C 1
ATOM 1403 O O . GLY A 1 189 ? -9.125 -10.083 22.662 1.00 40.72 189 GLY A O 1
ATOM 1404 N N . ASN A 1 190 ? -9.440 -9.424 20.527 1.00 42.06 190 ASN A N 1
ATOM 1405 C CA . ASN A 1 190 ? -8.066 -8.981 20.284 1.00 42.06 190 ASN A CA 1
ATOM 1406 C C . ASN A 1 190 ? -7.832 -7.473 20.122 1.00 42.06 190 ASN A C 1
ATOM 1408 O O . ASN A 1 190 ? -6.671 -7.096 20.054 1.00 42.06 190 ASN A O 1
ATOM 1412 N N . VAL A 1 191 ? -8.839 -6.592 20.066 1.00 38.12 191 VAL A N 1
ATOM 1413 C CA . VAL A 1 191 ? -8.553 -5.158 19.839 1.00 38.12 191 VAL A CA 1
ATOM 1414 C C . VAL A 1 191 ? -9.682 -4.223 20.274 1.00 38.12 191 VAL A C 1
ATOM 1416 O O . VAL A 1 191 ? -10.850 -4.429 19.947 1.00 38.12 191 VAL A O 1
ATOM 1419 N N . ASN A 1 192 ? -9.306 -3.151 20.972 1.00 33.09 192 ASN A N 1
ATOM 1420 C CA . ASN A 1 192 ? -10.156 -2.012 21.299 1.00 33.09 192 ASN A CA 1
ATOM 1421 C C . ASN A 1 192 ? -9.734 -0.860 20.360 1.00 33.09 192 ASN A C 1
ATOM 1423 O O . ASN A 1 192 ? -8.756 -0.183 20.647 1.00 33.09 192 ASN A O 1
ATOM 1427 N N . GLN A 1 193 ? -10.464 -0.679 19.248 1.00 34.84 193 GLN A N 1
ATOM 1428 C CA . GLN A 1 193 ? -10.327 0.392 18.229 1.00 34.84 193 GLN A CA 1
ATOM 1429 C C . GLN A 1 193 ? -9.178 0.302 17.180 1.00 34.84 193 GLN A C 1
ATOM 1431 O O . GLN A 1 193 ? -8.273 1.133 17.187 1.00 34.84 193 GLN A O 1
ATOM 1436 N N . PRO A 1 194 ? -9.224 -0.624 16.199 1.00 33.22 194 PRO A N 1
ATOM 1437 C CA . PRO A 1 194 ? -8.332 -0.574 15.026 1.00 33.22 194 PRO A CA 1
ATOM 1438 C C . PRO A 1 194 ? -8.624 0.564 14.039 1.00 33.22 194 PRO A C 1
ATOM 1440 O O . PRO A 1 194 ? -9.795 0.820 13.758 1.00 33.22 194 PRO A O 1
ATOM 1443 N N . TYR A 1 195 ? -7.567 1.148 13.450 1.00 31.94 195 TYR A N 1
ATOM 1444 C CA . TYR A 1 195 ? -7.627 2.180 12.405 1.00 31.94 195 TYR A CA 1
ATOM 1445 C C . TYR A 1 195 ? -6.594 1.927 11.290 1.00 31.94 195 TYR A C 1
ATOM 1447 O O . TYR A 1 195 ? -5.453 2.372 11.370 1.00 31.94 195 TYR A O 1
ATOM 1455 N N . GLY A 1 196 ? -7.029 1.311 10.190 1.00 33.38 196 GLY A N 1
ATOM 1456 C CA . GLY A 1 196 ? -6.270 1.277 8.934 1.00 33.38 196 GLY A CA 1
ATOM 1457 C C . GLY A 1 196 ? -5.476 -0.005 8.665 1.00 33.38 196 GLY A C 1
ATOM 1458 O O . GLY A 1 196 ? -5.082 -0.738 9.569 1.00 33.38 196 GLY A O 1
ATOM 1459 N N . LEU A 1 197 ? -5.258 -0.267 7.377 1.00 32.72 197 LEU A N 1
ATOM 1460 C CA . LEU A 1 197 ? -4.515 -1.404 6.847 1.00 32.72 197 LEU A CA 1
ATOM 1461 C C . LEU A 1 197 ? -3.311 -0.901 6.043 1.00 32.72 197 LEU A C 1
ATOM 1463 O O . LEU A 1 197 ? -3.465 -0.054 5.159 1.00 32.72 197 LEU A O 1
ATOM 1467 N N . VAL A 1 198 ? -2.129 -1.441 6.319 1.00 32.41 198 VAL A N 1
ATOM 1468 C CA . VAL A 1 198 ? -0.888 -1.128 5.605 1.00 32.41 198 VAL A CA 1
ATOM 1469 C C . VAL A 1 198 ? -0.496 -2.312 4.740 1.00 32.41 198 VAL A C 1
ATOM 1471 O O . VAL A 1 198 ? -0.440 -3.433 5.229 1.00 32.41 198 VAL A O 1
ATOM 1474 N N . ILE A 1 199 ? -0.235 -2.069 3.456 1.00 36.59 199 ILE A N 1
ATOM 1475 C CA . ILE A 1 199 ? 0.270 -3.072 2.514 1.00 36.59 199 ILE A CA 1
ATOM 1476 C C . ILE A 1 199 ? 1.731 -2.743 2.241 1.00 36.59 199 ILE A C 1
ATOM 1478 O O . ILE A 1 199 ? 2.044 -1.637 1.795 1.00 36.59 199 ILE A O 1
ATOM 1482 N N . ASN A 1 200 ? 2.603 -3.714 2.469 1.00 30.41 200 ASN A N 1
ATOM 1483 C CA . ASN A 1 200 ? 4.026 -3.591 2.226 1.00 30.41 200 ASN A CA 1
ATOM 1484 C C . ASN A 1 200 ? 4.461 -4.472 1.064 1.00 30.41 200 ASN A C 1
ATOM 1486 O O . ASN A 1 200 ? 3.947 -5.580 0.927 1.00 30.41 200 ASN A O 1
ATOM 1490 N N . SER A 1 201 ? 5.457 -4.017 0.308 1.00 29.33 201 SER A N 1
ATOM 1491 C CA . SER A 1 201 ? 6.233 -4.851 -0.605 1.00 29.33 201 SER A CA 1
ATOM 1492 C C . SER A 1 201 ? 7.735 -4.596 -0.434 1.00 29.33 201 SER A C 1
ATOM 1494 O O . SER A 1 201 ? 8.202 -3.465 -0.287 1.00 29.33 201 SER A O 1
ATOM 1496 N N . PHE A 1 202 ? 8.492 -5.680 -0.438 1.00 30.16 202 PHE A N 1
ATOM 1497 C CA . PHE A 1 202 ? 9.938 -5.771 -0.547 1.00 30.16 202 PHE A CA 1
ATOM 1498 C C . PHE A 1 202 ? 10.224 -6.114 -1.992 1.00 30.16 202 PHE A C 1
ATOM 1500 O O . PHE A 1 202 ? 9.574 -7.013 -2.493 1.00 30.16 202 PHE A O 1
ATOM 1507 N N . VAL A 1 203 ? 11.157 -5.448 -2.657 1.00 34.72 203 VAL A N 1
ATOM 1508 C CA . VAL A 1 203 ? 11.670 -5.926 -3.946 1.00 34.72 203 VAL A CA 1
ATOM 1509 C C . VAL A 1 203 ? 13.175 -6.079 -3.797 1.00 34.72 203 VAL A C 1
ATOM 1511 O O . VAL A 1 203 ? 13.836 -5.136 -3.344 1.00 34.72 203 VAL A O 1
ATOM 1514 N N . GLY A 1 204 ? 13.691 -7.271 -4.092 1.00 32.66 204 GLY A N 1
ATOM 1515 C CA . GLY A 1 204 ? 15.116 -7.600 -4.046 1.00 32.66 204 GLY A CA 1
ATOM 1516 C C . GLY A 1 204 ? 15.596 -8.189 -5.350 1.00 32.66 204 GLY A C 1
ATOM 1517 O O . GLY A 1 204 ? 14.855 -9.028 -5.898 1.00 32.66 204 GLY A O 1
#

Secondary structure (DSSP, 8-state):
------------TTT-EEESSHHHHHHHHHHT-S-BPEE-PPP-SSS--------TT----STTSTTTTSPPPPPEE-SSP-TT--EEEEEEPPP----TT-------------SS-EEEEEEEEEESSSSSS--EEE-SSPPTTSSS--EEE--TT-TTTS---PSSPTTSS----SS-S------TTS-S----EEEEEEE-

pLDDT: mean 70.49, std 20.1, range [29.33, 97.0]

Radius of gyration: 17.8 Å; Cα contacts (8 Å, |Δi|>4): 367; chains: 1; bounding box: 46×35×47 Å

Mean predicted aligned error: 11.34 Å